Protein AF-J9GFS1-F1 (afdb_monomer)

Mean predicted aligned error: 10.21 Å

Solvent-accessible surface area (backbone atoms only — not comparable to full-atom values): 16426 Å² total; per-residue (Å²): 104,93,87,48,71,70,69,62,30,56,52,51,50,54,50,50,52,50,50,50,50,53,51,52,51,44,53,40,49,55,41,45,38,41,78,44,68,37,88,54,62,91,48,49,79,77,46,50,61,70,41,78,44,82,42,64,30,40,40,70,19,27,56,53,66,31,52,74,53,52,52,78,98,49,73,53,50,36,98,85,70,81,37,69,30,52,47,82,72,69,67,46,77,89,45,64,46,86,35,82,52,77,93,54,80,66,37,80,42,78,44,61,43,80,64,46,48,43,31,32,65,27,75,94,42,50,87,49,57,41,63,59,52,21,36,56,48,8,44,53,52,48,40,71,78,39,74,83,73,54,70,88,81,46,53,74,69,54,44,52,53,48,52,54,49,15,37,54,49,13,45,50,50,46,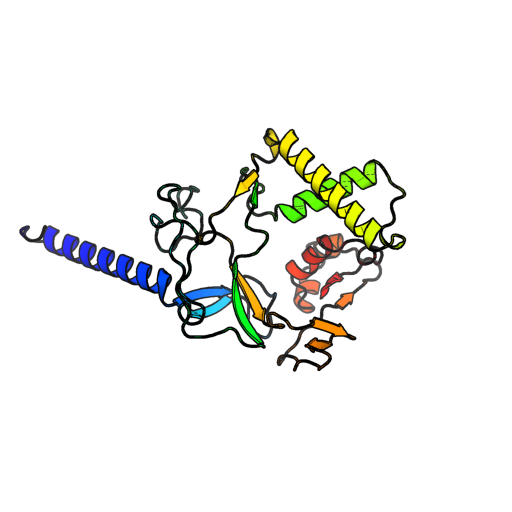65,74,39,29,92,75,41,28,52,86,43,67,51,60,78,86,51,35,55,74,42,78,47,67,33,86,74,60,94,92,58,50,78,47,75,55,97,89,42,48,23,50,72,86,38,78,54,83,78,63,82,67,74,79,70,85,41,79,46,60,55,89,93,53,53,69,75,56,52,75,32,80,90,30,48,67,59,28,59,76,69,69,46,51,71,64,34,56,54,51,52,75,73,49,65,69,85,66,50,83,63,58,48,40,46,73

Sequence (280 aa):
WKDSEGPVRMVMSWVDALIFALVAVYFINLFLFQNYVIPSSSLEKSLLTGDYLAVSKVSYGPRIPQTPLTMPLTQHTMPVFNCKSYIEWPHWDYRRVKGLGHVELNDIVVFNYPAGDSILSNEAYQAQDYYQMVYNTGESLLMQQHPDINLATMTLLQQRDFFSKAYALGRNYLVQNQAVYGVIDSRPTDRRENYVKRCVGLPGQMLQIKNKIVYLDGKPNKEPENVQYTYFIKWRGVTASELLGQRYDDLRKELNISEEDVQSLSYLHGADIERGLILN

Organism: NCBI:txid749906

Secondary structure (DSSP, 8-state):
-TT--THHHHHHHHHHHHHHHHHHHHHHHHHTEEEEE--SGGGTTTS-TTPEEEEEHHHH-PEEPS--SB-TT-SSB-TTT-SBSB-SSS----EEPPPSS-PPTT-EEEEE-GGGGEEESSTTTTTS-HHHHHHHHHHHHHHHH-TT--GGGS-HHHHHHHHHHHHHHHHHHHHHTHHHH--EEE--GGGS-EEEEE----TT--EEEETTEEEETTEEPPPPTT-----EE--TT--HHHHTSGGGHHHHHHTT--HHHHHGGGG--GGGTTT--EE-

Structure (mmCIF, N/CA/C/O backbone):
data_AF-J9GFS1-F1
#
_entry.id   AF-J9GFS1-F1
#
loop_
_atom_site.group_PDB
_atom_site.id
_atom_site.type_symbol
_atom_site.label_atom_id
_atom_site.label_alt_id
_atom_site.label_comp_id
_atom_site.label_asym_id
_atom_site.label_entity_id
_atom_site.label_seq_id
_atom_site.pdbx_PDB_ins_code
_atom_site.Cartn_x
_atom_site.Cartn_y
_atom_site.Cartn_z
_atom_site.occupancy
_atom_site.B_iso_or_equiv
_atom_site.auth_seq_id
_atom_site.auth_comp_id
_atom_site.auth_asym_id
_atom_site.auth_atom_id
_atom_site.pdbx_PDB_model_num
ATOM 1 N N . TRP A 1 1 ? 24.527 2.122 -39.977 1.00 60.75 1 TRP A N 1
ATOM 2 C CA . TRP A 1 1 ? 25.658 2.715 -39.233 1.00 60.75 1 TRP A CA 1
ATOM 3 C C . TRP A 1 1 ? 26.878 1.797 -39.154 1.00 60.75 1 TRP A C 1
ATOM 5 O O . TRP A 1 1 ? 27.984 2.293 -38.972 1.00 60.75 1 TRP A O 1
ATOM 15 N N . LYS A 1 2 ? 26.725 0.469 -39.277 1.00 65.81 2 LYS A N 1
ATOM 16 C CA . LYS A 1 2 ? 27.874 -0.448 -39.213 1.00 65.81 2 LYS A CA 1
ATOM 17 C C . LYS A 1 2 ? 28.892 -0.224 -40.348 1.00 65.81 2 LYS A C 1
ATOM 19 O O . LYS A 1 2 ? 30.078 -0.415 -40.109 1.00 65.81 2 LYS A O 1
ATOM 24 N N . ASP A 1 3 ? 28.441 0.317 -41.482 1.00 71.94 3 ASP A N 1
ATOM 25 C CA . ASP A 1 3 ? 29.276 0.634 -42.655 1.00 71.94 3 ASP A CA 1
ATOM 26 C C . ASP A 1 3 ? 29.642 2.128 -42.794 1.00 71.94 3 ASP A C 1
ATOM 28 O O . ASP A 1 3 ? 30.187 2.539 -43.811 1.00 71.94 3 ASP A O 1
ATOM 32 N N . SER A 1 4 ? 29.321 2.974 -41.804 1.00 70.94 4 SER A N 1
ATOM 33 C CA . SER A 1 4 ? 29.696 4.402 -41.830 1.00 70.94 4 SER A CA 1
ATOM 34 C C . SER A 1 4 ? 31.101 4.632 -41.259 1.00 70.94 4 SER A C 1
ATOM 36 O O . SER A 1 4 ? 31.515 3.935 -40.334 1.00 70.94 4 SER A O 1
ATOM 38 N N . GLU A 1 5 ? 31.832 5.618 -41.782 1.00 76.62 5 GLU A N 1
ATOM 39 C CA . GLU A 1 5 ? 33.199 5.941 -41.351 1.00 76.62 5 GLU A CA 1
ATOM 40 C C . GLU A 1 5 ? 33.261 7.058 -40.293 1.00 76.62 5 GLU A C 1
ATOM 42 O O . GLU A 1 5 ? 32.354 7.883 -40.148 1.00 76.62 5 GLU A O 1
ATOM 47 N N . GLY A 1 6 ? 34.366 7.080 -39.541 1.00 77.94 6 GLY A N 1
ATOM 48 C CA . GLY A 1 6 ? 34.740 8.183 -38.655 1.00 77.94 6 GLY A CA 1
ATOM 49 C C . GLY A 1 6 ? 33.815 8.388 -37.437 1.00 77.94 6 GLY A C 1
ATOM 50 O O . GLY A 1 6 ? 33.426 7.414 -36.782 1.00 77.94 6 GLY A O 1
ATOM 51 N N . PRO A 1 7 ? 33.478 9.645 -37.079 1.00 78.25 7 PRO A N 1
ATOM 52 C CA . PRO A 1 7 ? 32.803 9.976 -35.820 1.00 78.25 7 PRO A CA 1
ATOM 53 C C . PRO A 1 7 ? 31.385 9.395 -35.710 1.00 78.25 7 PRO A C 1
ATOM 55 O O . PRO A 1 7 ? 30.941 9.080 -34.609 1.00 78.25 7 PRO A O 1
ATOM 58 N N . VAL A 1 8 ? 30.691 9.171 -36.832 1.00 79.12 8 VAL A N 1
ATOM 59 C CA . VAL A 1 8 ? 29.330 8.601 -36.846 1.00 79.12 8 VAL A CA 1
ATOM 60 C C . VAL A 1 8 ? 29.320 7.162 -36.331 1.00 79.12 8 VAL A C 1
ATOM 62 O O . VAL A 1 8 ? 28.432 6.792 -35.565 1.00 79.12 8 VAL A O 1
ATOM 65 N N . ARG A 1 9 ? 30.324 6.351 -36.690 1.00 82.81 9 ARG A N 1
ATOM 66 C CA . ARG A 1 9 ? 30.452 4.973 -36.193 1.00 82.81 9 ARG A CA 1
ATOM 67 C C . ARG A 1 9 ? 30.753 4.935 -34.703 1.00 82.81 9 ARG A C 1
ATOM 69 O O . ARG A 1 9 ? 30.178 4.112 -33.998 1.00 82.81 9 ARG A O 1
ATOM 76 N N . MET A 1 10 ? 31.614 5.837 -34.229 1.00 81.31 10 MET A N 1
ATOM 77 C CA . MET A 1 10 ? 31.926 5.959 -32.806 1.00 81.31 10 MET A CA 1
ATOM 78 C C . MET A 1 10 ? 30.671 6.335 -32.014 1.00 81.31 10 MET A C 1
ATOM 80 O O . MET A 1 10 ? 30.298 5.606 -31.098 1.00 81.31 10 MET A O 1
ATOM 84 N N . VAL A 1 11 ? 29.965 7.398 -32.409 1.00 85.38 11 VAL A N 1
ATOM 85 C CA . VAL A 1 11 ? 28.723 7.826 -31.746 1.00 85.38 11 VAL A CA 1
ATOM 86 C C . VAL A 1 11 ? 27.671 6.716 -31.776 1.00 85.38 11 VAL A C 1
ATOM 88 O O . VAL A 1 11 ? 27.123 6.371 -30.734 1.00 85.38 11 VAL A O 1
ATOM 91 N N . MET A 1 12 ? 27.432 6.092 -32.932 1.00 85.75 12 MET A N 1
ATOM 92 C CA . MET A 1 12 ? 26.440 5.018 -33.053 1.00 85.75 12 MET A CA 1
ATOM 93 C C . MET A 1 12 ? 26.805 3.766 -32.247 1.00 85.75 12 MET A C 1
ATOM 95 O O . MET A 1 12 ? 25.905 3.116 -31.730 1.00 85.75 12 MET A O 1
ATOM 99 N N . SER A 1 13 ? 28.094 3.450 -32.077 1.00 84.88 13 SER A N 1
ATOM 100 C CA . SER A 1 13 ? 28.519 2.345 -31.205 1.00 84.88 13 SER A CA 1
ATOM 101 C C . SER A 1 13 ? 28.244 2.614 -29.723 1.00 84.88 13 SER A C 1
ATOM 103 O O . SER A 1 13 ? 27.796 1.716 -29.015 1.00 84.88 13 SER A O 1
ATOM 105 N N . TRP A 1 14 ? 28.434 3.855 -29.262 1.00 90.56 14 TRP A N 1
ATOM 106 C CA . TRP A 1 14 ? 28.066 4.258 -27.902 1.00 90.56 14 TRP A CA 1
ATOM 107 C C . TRP A 1 14 ? 26.550 4.249 -27.699 1.00 90.56 14 TRP A C 1
ATOM 109 O O . TRP A 1 14 ? 26.080 3.801 -26.656 1.00 90.56 14 TRP A O 1
ATOM 119 N N . VAL A 1 15 ? 25.786 4.690 -28.703 1.00 89.25 15 VAL A N 1
ATOM 120 C CA . VAL A 1 15 ? 24.318 4.616 -28.689 1.00 89.25 15 VAL A CA 1
ATOM 121 C C . VAL A 1 15 ? 23.847 3.162 -28.614 1.00 89.25 15 VAL A C 1
ATOM 123 O O . VAL A 1 15 ? 23.001 2.853 -27.783 1.00 89.25 15 VAL A O 1
ATOM 126 N N . ASP A 1 16 ? 24.415 2.261 -29.418 1.00 88.06 16 ASP A N 1
ATOM 127 C CA . ASP A 1 16 ? 24.072 0.832 -29.403 1.00 88.06 16 ASP A CA 1
ATOM 128 C C . ASP A 1 16 ? 24.387 0.188 -28.041 1.00 88.06 16 ASP A C 1
ATOM 130 O O . ASP A 1 16 ? 23.539 -0.482 -27.452 1.00 88.06 16 ASP A O 1
ATOM 134 N N . ALA A 1 17 ? 25.564 0.477 -27.472 1.00 90.50 17 ALA A N 1
ATOM 135 C CA . ALA A 1 17 ? 25.942 0.006 -26.140 1.00 90.50 17 ALA A CA 1
ATOM 136 C C . ALA A 1 17 ? 25.001 0.532 -25.040 1.00 90.50 17 ALA A C 1
ATOM 138 O O . ALA A 1 17 ? 24.620 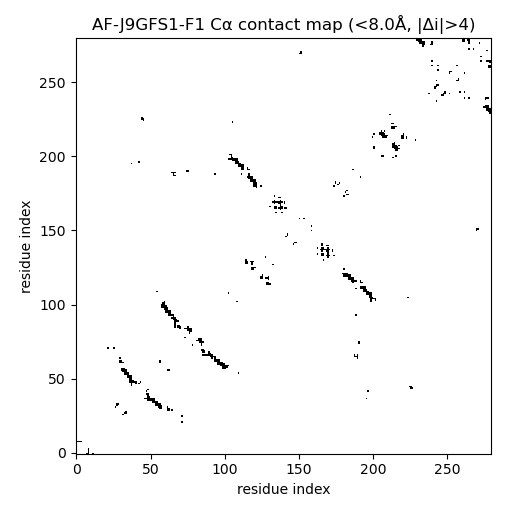-0.219 -24.140 1.00 90.50 17 ALA A O 1
ATOM 139 N N . LEU A 1 18 ? 24.593 1.802 -25.122 1.00 90.94 18 LEU A N 1
ATOM 140 C CA . LEU A 1 18 ? 23.663 2.413 -24.175 1.00 90.94 18 LEU A CA 1
ATOM 141 C C . LEU A 1 18 ? 22.266 1.793 -24.289 1.00 90.94 18 LEU A C 1
ATOM 143 O O . LEU A 1 18 ? 21.670 1.451 -23.269 1.00 90.94 18 LEU A O 1
ATOM 147 N N . ILE A 1 19 ? 21.758 1.589 -25.508 1.00 89.12 19 ILE A N 1
ATOM 148 C CA . ILE A 1 19 ? 20.476 0.912 -25.744 1.00 89.12 19 ILE A CA 1
ATOM 149 C C . ILE A 1 19 ? 20.525 -0.513 -25.190 1.00 89.12 19 ILE A C 1
ATOM 151 O O . ILE A 1 19 ? 19.620 -0.914 -24.460 1.00 89.12 19 ILE A O 1
ATOM 155 N N . PHE A 1 20 ? 21.590 -1.264 -25.478 1.00 91.50 20 PHE A N 1
ATOM 156 C CA . PHE A 1 20 ? 21.768 -2.615 -24.953 1.00 91.50 20 PHE A CA 1
ATOM 157 C C . PHE A 1 20 ? 21.767 -2.634 -23.419 1.00 91.50 20 PHE A C 1
ATOM 159 O O . PHE A 1 20 ? 21.054 -3.436 -22.815 1.00 91.50 20 PHE A O 1
ATOM 166 N N . ALA A 1 21 ? 22.509 -1.723 -22.784 1.00 90.50 21 ALA A N 1
ATOM 167 C CA . ALA A 1 21 ? 22.542 -1.601 -21.331 1.00 90.50 21 ALA A CA 1
ATOM 168 C C . ALA A 1 21 ? 21.157 -1.268 -20.753 1.00 90.50 21 ALA A C 1
ATOM 170 O O . ALA A 1 21 ? 20.734 -1.906 -19.791 1.00 90.50 21 ALA A O 1
ATOM 171 N N . LEU A 1 22 ? 20.415 -0.333 -21.357 1.00 87.94 22 LEU A N 1
ATOM 172 C CA . LEU A 1 22 ? 19.055 0.011 -20.928 1.00 87.94 22 LEU A CA 1
ATOM 173 C C . LEU A 1 22 ? 18.094 -1.174 -21.043 1.00 87.94 22 LEU A C 1
ATOM 175 O O . LEU A 1 22 ? 17.304 -1.407 -20.129 1.00 87.94 22 LEU A O 1
ATOM 179 N N . VAL A 1 23 ? 18.175 -1.943 -22.132 1.00 87.81 23 VAL A N 1
ATOM 180 C CA . VAL A 1 23 ? 17.361 -3.150 -22.322 1.00 87.81 23 VAL A CA 1
ATOM 181 C C . VAL A 1 23 ? 17.724 -4.203 -21.275 1.00 87.81 23 VAL A C 1
ATOM 183 O O . VAL A 1 23 ? 16.836 -4.726 -20.606 1.00 87.81 23 VAL A O 1
ATOM 186 N N . ALA A 1 24 ? 19.011 -4.481 -21.065 1.00 89.38 24 ALA A N 1
ATOM 187 C CA . ALA A 1 24 ? 19.453 -5.440 -20.056 1.00 89.38 24 ALA A CA 1
ATOM 188 C C . ALA A 1 24 ? 18.985 -5.040 -18.645 1.00 89.38 24 ALA A C 1
ATOM 190 O O . ALA A 1 24 ? 18.395 -5.855 -17.936 1.00 89.38 24 ALA A O 1
ATOM 191 N N . VAL A 1 25 ? 19.170 -3.772 -18.265 1.00 88.06 25 VAL A N 1
ATOM 192 C CA . VAL A 1 25 ? 18.703 -3.222 -16.983 1.00 88.06 25 VAL A CA 1
ATOM 193 C C . VAL A 1 25 ? 17.183 -3.317 -16.861 1.00 88.06 25 VAL A C 1
ATOM 195 O O . VAL A 1 25 ? 16.687 -3.689 -15.800 1.00 88.06 25 VAL A O 1
ATOM 198 N N . TYR A 1 26 ? 16.433 -3.044 -17.933 1.00 84.81 26 TYR A N 1
ATOM 199 C CA . TYR A 1 26 ? 14.982 -3.221 -17.953 1.00 84.81 26 TYR A CA 1
ATOM 200 C C . TYR A 1 26 ? 14.590 -4.669 -17.629 1.00 84.81 26 TYR A C 1
ATOM 202 O O . TYR A 1 26 ? 13.793 -4.883 -16.719 1.00 84.81 26 TYR A O 1
ATOM 210 N N . PHE A 1 27 ? 15.191 -5.667 -18.287 1.00 87.44 27 PHE A N 1
ATOM 211 C CA . PHE A 1 27 ? 14.896 -7.084 -18.035 1.00 87.44 27 PHE A CA 1
ATOM 212 C C . PHE A 1 27 ? 15.305 -7.546 -16.629 1.00 87.44 27 PHE A C 1
ATOM 214 O O . PHE A 1 27 ? 14.546 -8.270 -15.981 1.00 87.44 27 PHE A O 1
ATOM 221 N N . ILE A 1 28 ? 16.467 -7.108 -16.134 1.00 88.62 28 ILE A N 1
ATOM 222 C CA . ILE A 1 28 ? 16.929 -7.406 -14.768 1.00 88.62 28 ILE A CA 1
ATOM 223 C C . ILE A 1 28 ? 15.935 -6.842 -13.748 1.00 88.62 28 ILE A C 1
ATOM 225 O O . ILE A 1 28 ? 15.458 -7.583 -12.888 1.00 88.62 28 ILE A O 1
ATOM 229 N N . ASN A 1 29 ? 15.564 -5.567 -13.895 1.00 84.62 29 ASN A N 1
ATOM 230 C CA . ASN A 1 29 ? 14.611 -4.906 -13.008 1.00 84.62 29 ASN A CA 1
ATOM 231 C C . ASN A 1 29 ? 13.212 -5.515 -13.104 1.00 84.62 29 ASN A C 1
ATOM 233 O O . ASN A 1 29 ? 12.475 -5.529 -12.119 1.00 84.62 29 ASN A O 1
ATOM 237 N N . LEU A 1 30 ? 12.823 -6.023 -14.274 1.00 84.75 30 LEU A N 1
ATOM 238 C CA . LEU A 1 30 ? 11.525 -6.652 -14.473 1.00 84.75 30 LEU A CA 1
ATOM 239 C C . LEU A 1 30 ? 11.449 -8.023 -13.788 1.00 84.75 30 LEU A C 1
ATOM 241 O O . LEU A 1 30 ? 10.462 -8.302 -13.103 1.00 84.75 30 LEU A O 1
ATOM 245 N N . PHE A 1 31 ? 12.488 -8.854 -13.933 1.00 88.00 31 PHE A N 1
ATOM 246 C CA . PHE A 1 31 ? 12.412 -10.278 -13.597 1.00 88.00 31 PHE A CA 1
ATOM 247 C C . PHE A 1 31 ? 13.259 -10.745 -12.410 1.00 88.00 31 PHE A C 1
ATOM 249 O O . PHE A 1 31 ? 12.878 -11.721 -11.769 1.00 88.00 31 PHE A O 1
ATOM 256 N N . LEU A 1 32 ? 14.386 -10.104 -12.099 1.00 89.06 32 LEU A N 1
ATOM 257 C CA . LEU A 1 32 ? 15.342 -10.631 -11.118 1.00 89.06 32 LEU A CA 1
ATOM 258 C C . LEU A 1 32 ? 15.206 -9.946 -9.762 1.00 89.06 32 LEU A C 1
ATOM 260 O O . LEU A 1 32 ? 14.771 -10.563 -8.787 1.00 89.06 32 LEU A O 1
ATOM 264 N N . PHE A 1 33 ? 15.549 -8.666 -9.699 1.00 89.38 33 PHE A N 1
ATOM 265 C CA . PHE A 1 33 ? 15.477 -7.879 -8.478 1.00 89.38 33 PHE A CA 1
ATOM 266 C C . PHE A 1 33 ? 15.217 -6.419 -8.809 1.00 89.38 33 PHE A C 1
ATOM 268 O O . PHE A 1 33 ? 15.465 -5.973 -9.924 1.00 89.38 33 PHE A O 1
ATOM 275 N N . GLN A 1 34 ? 14.701 -5.674 -7.842 1.00 85.56 34 GLN A N 1
ATOM 276 C CA . GLN A 1 34 ? 14.539 -4.233 -7.964 1.00 85.56 34 GLN A CA 1
ATOM 277 C C . GLN A 1 34 ? 15.002 -3.567 -6.678 1.00 85.56 34 GLN A C 1
ATOM 279 O O . GLN A 1 34 ? 14.719 -4.057 -5.584 1.00 85.56 34 GLN A O 1
ATOM 284 N N . ASN A 1 35 ? 15.701 -2.448 -6.834 1.00 85.56 35 ASN A N 1
ATOM 285 C CA . ASN A 1 35 ? 16.087 -1.613 -5.711 1.00 85.56 35 ASN A CA 1
ATOM 286 C C . ASN A 1 35 ? 14.925 -0.683 -5.357 1.00 85.56 35 ASN A C 1
ATOM 288 O O . ASN A 1 35 ? 14.410 0.024 -6.226 1.00 85.56 35 ASN A O 1
ATOM 292 N N . TYR A 1 36 ? 14.525 -0.692 -4.091 1.00 83.56 36 TYR A N 1
ATOM 293 C CA . TYR A 1 36 ? 13.531 0.219 -3.537 1.00 83.56 36 TYR A CA 1
ATOM 294 C C . TYR A 1 36 ? 14.183 1.095 -2.474 1.00 83.56 36 TYR A C 1
ATOM 296 O O . TYR A 1 36 ? 14.956 0.597 -1.661 1.00 83.56 36 TYR A O 1
ATOM 304 N N . VAL A 1 37 ? 13.857 2.384 -2.485 1.00 82.00 37 VAL A N 1
ATOM 305 C CA . VAL A 1 37 ? 14.216 3.315 -1.410 1.00 82.00 37 VAL A CA 1
ATOM 306 C C . VAL A 1 37 ? 13.046 3.383 -0.450 1.00 82.00 37 VAL A C 1
ATOM 308 O O . VAL A 1 37 ? 11.904 3.473 -0.901 1.00 82.00 37 VAL A O 1
ATOM 311 N N . ILE A 1 38 ? 13.315 3.332 0.850 1.00 77.88 38 ILE A N 1
ATOM 312 C CA . ILE A 1 38 ? 12.278 3.438 1.877 1.00 77.88 38 ILE A CA 1
ATOM 313 C C . ILE A 1 38 ? 11.911 4.912 2.065 1.00 77.88 38 ILE A C 1
ATOM 315 O O . ILE A 1 38 ? 12.760 5.684 2.519 1.00 77.88 38 ILE A O 1
ATOM 319 N N . PRO A 1 39 ? 10.676 5.320 1.709 1.00 65.00 39 PRO A N 1
ATOM 320 C CA . PRO A 1 39 ? 10.292 6.725 1.733 1.00 65.00 39 PRO A CA 1
ATOM 321 C C . PRO A 1 39 ? 9.743 7.173 3.092 1.00 65.00 39 PRO A C 1
ATOM 323 O O . PRO A 1 39 ? 9.654 8.375 3.317 1.00 65.00 39 PRO A O 1
ATOM 326 N N . SER A 1 40 ? 9.351 6.242 3.970 1.00 67.06 40 SER A N 1
ATOM 327 C CA . SER A 1 40 ? 8.655 6.555 5.220 1.00 67.06 40 SER A CA 1
ATOM 328 C C . SER A 1 40 ? 9.201 5.797 6.429 1.00 67.06 40 SER A C 1
ATOM 330 O O . SER A 1 40 ? 9.789 4.721 6.300 1.00 67.06 40 SER A O 1
ATOM 332 N N . SER A 1 41 ? 8.958 6.358 7.614 1.00 59.81 41 SER A N 1
ATOM 333 C CA . SER A 1 41 ? 9.418 5.862 8.917 1.00 59.81 41 SER A CA 1
ATOM 334 C C . SER A 1 41 ? 8.586 4.697 9.457 1.00 59.81 41 SER A C 1
ATOM 336 O O . SER A 1 41 ? 8.826 4.206 10.552 1.00 59.81 41 SER A O 1
ATOM 338 N N . SER A 1 42 ? 7.629 4.162 8.698 1.00 59.22 42 SER A N 1
ATOM 339 C CA . SER A 1 42 ? 6.748 3.100 9.206 1.00 59.22 42 SER A CA 1
ATOM 340 C C . SER A 1 42 ? 7.468 1.778 9.570 1.00 59.22 42 SER A C 1
ATOM 342 O O . SER A 1 42 ? 6.867 0.906 10.198 1.00 59.22 42 SER A O 1
ATOM 344 N N . LEU A 1 43 ? 8.741 1.605 9.188 1.00 56.94 43 LEU A N 1
ATOM 345 C CA . LEU A 1 43 ? 9.619 0.509 9.635 1.00 56.94 43 LEU A CA 1
ATOM 346 C C . LEU A 1 43 ? 10.856 1.008 10.408 1.00 56.94 43 LEU A C 1
ATOM 348 O O . LEU A 1 43 ? 11.848 0.278 10.514 1.00 56.94 43 LEU A O 1
ATOM 352 N N . GLU A 1 44 ? 10.802 2.230 10.939 1.00 57.12 44 GLU A N 1
ATOM 353 C CA . GLU A 1 44 ? 11.901 2.878 11.650 1.00 57.12 44 GLU A CA 1
ATOM 354 C C . GLU A 1 44 ? 12.425 1.973 12.783 1.00 57.12 44 GLU A C 1
ATOM 356 O O . GLU A 1 44 ? 11.679 1.249 13.440 1.00 57.12 44 GLU A O 1
ATOM 361 N N . LYS A 1 45 ? 13.754 1.943 12.950 1.00 56.59 45 LYS A N 1
ATOM 362 C CA . LYS A 1 45 ? 14.551 0.993 13.769 1.00 56.59 45 LYS A CA 1
ATOM 363 C C . LYS A 1 45 ? 14.763 -0.422 13.219 1.00 56.59 45 LYS A C 1
ATOM 365 O O . LYS A 1 45 ? 15.709 -1.072 13.662 1.00 56.59 45 LYS A O 1
ATOM 370 N N . SER A 1 46 ? 13.949 -0.911 12.279 1.00 59.09 46 SER A N 1
ATOM 371 C CA . SER A 1 46 ? 14.318 -2.081 11.454 1.00 59.09 46 SER A CA 1
ATOM 372 C C . SER A 1 46 ? 14.997 -1.635 10.163 1.00 59.09 46 SER A C 1
ATOM 374 O O . SER A 1 46 ? 16.017 -2.197 9.778 1.00 59.09 46 SER A O 1
ATOM 376 N N . LEU A 1 47 ? 14.411 -0.637 9.504 1.00 64.88 47 LEU A N 1
ATOM 377 C CA . LEU A 1 47 ? 14.899 -0.044 8.272 1.00 64.88 47 LEU A CA 1
ATOM 378 C C . LEU A 1 47 ? 14.667 1.465 8.340 1.00 64.88 47 LEU A C 1
ATOM 380 O O . LEU A 1 47 ? 13.561 1.911 8.645 1.00 64.88 47 LEU A O 1
ATOM 384 N N . LEU A 1 48 ? 15.715 2.243 8.110 1.00 68.44 48 LEU A N 1
ATOM 385 C CA . LEU A 1 48 ? 15.666 3.693 8.229 1.00 68.44 48 LEU A CA 1
ATOM 386 C C . LEU A 1 48 ? 15.167 4.324 6.926 1.00 68.44 48 LEU A C 1
ATOM 388 O O . LEU A 1 48 ? 15.351 3.788 5.830 1.00 68.44 48 LEU A O 1
ATOM 392 N N . THR A 1 49 ? 14.541 5.495 7.043 1.00 70.12 49 THR A N 1
ATOM 393 C CA . THR A 1 49 ? 14.181 6.311 5.880 1.00 70.12 49 THR A CA 1
ATOM 394 C C . THR A 1 49 ? 15.438 6.612 5.065 1.00 70.12 49 THR A C 1
ATOM 396 O O . THR A 1 49 ? 16.427 7.115 5.598 1.00 70.12 49 THR A O 1
ATOM 399 N N . GLY A 1 50 ? 15.402 6.304 3.767 1.00 73.38 50 GLY A N 1
ATOM 400 C CA . GLY A 1 50 ? 16.554 6.424 2.869 1.00 73.38 50 GLY A CA 1
ATOM 401 C C . GLY A 1 50 ? 17.366 5.140 2.663 1.00 73.38 50 GLY A C 1
ATOM 402 O O . GLY A 1 50 ? 18.227 5.127 1.780 1.00 73.38 50 GLY A O 1
ATOM 403 N N . ASP A 1 51 ? 17.077 4.054 3.387 1.00 81.06 51 ASP A N 1
ATOM 404 C CA . ASP A 1 51 ? 17.710 2.757 3.133 1.00 81.06 51 ASP A CA 1
ATOM 405 C C . ASP A 1 51 ? 17.306 2.190 1.762 1.00 81.06 51 ASP A C 1
ATOM 407 O O . ASP A 1 51 ? 16.170 2.346 1.293 1.00 81.06 51 ASP A O 1
ATOM 411 N N . TYR A 1 52 ? 18.251 1.489 1.129 1.00 83.50 52 TYR A N 1
ATOM 412 C CA . TYR A 1 52 ? 18.062 0.812 -0.152 1.00 83.50 52 TYR A CA 1
ATOM 413 C C . TYR A 1 52 ? 17.853 -0.686 0.065 1.00 83.50 52 TYR A C 1
ATOM 415 O O . TYR A 1 52 ? 18.732 -1.391 0.560 1.00 83.50 52 TYR A O 1
ATOM 423 N N . LEU A 1 53 ? 16.704 -1.192 -0.371 1.00 84.94 53 LEU A N 1
ATOM 424 C CA . LEU A 1 53 ? 16.361 -2.608 -0.330 1.00 84.94 53 LEU A CA 1
ATOM 425 C C . LEU A 1 53 ? 16.541 -3.243 -1.703 1.00 84.94 53 LEU A C 1
ATOM 427 O O . LEU A 1 53 ? 15.874 -2.851 -2.661 1.00 84.94 53 LEU A O 1
ATOM 431 N N . ALA A 1 54 ? 17.376 -4.277 -1.781 1.00 87.81 54 ALA A N 1
ATOM 432 C CA . ALA A 1 54 ? 17.440 -5.160 -2.938 1.00 87.81 54 ALA A CA 1
ATOM 433 C C . ALA A 1 54 ? 16.362 -6.248 -2.809 1.00 87.81 54 ALA A C 1
ATOM 435 O O . ALA A 1 54 ? 16.512 -7.213 -2.061 1.00 87.81 54 ALA A O 1
ATOM 436 N N . VAL A 1 55 ? 15.251 -6.089 -3.529 1.00 88.44 55 VAL A N 1
ATOM 437 C CA . VAL A 1 55 ? 14.094 -6.987 -3.420 1.00 88.44 55 VAL A CA 1
ATOM 438 C C . VAL A 1 55 ? 14.151 -8.060 -4.497 1.00 88.44 55 VAL A C 1
ATOM 440 O O . VAL A 1 55 ? 14.050 -7.758 -5.686 1.00 88.44 55 VAL A O 1
ATOM 443 N N . SER A 1 56 ? 14.253 -9.323 -4.081 1.00 90.44 56 SER A N 1
ATOM 444 C CA . SER A 1 56 ? 14.196 -10.480 -4.982 1.00 90.44 56 SER A CA 1
ATOM 445 C C . SER A 1 56 ? 12.784 -10.681 -5.540 1.00 90.44 56 SER A C 1
ATOM 447 O O . SER A 1 56 ? 11.840 -10.976 -4.805 1.00 90.44 56 SER A O 1
ATOM 449 N N . LYS A 1 57 ? 12.636 -10.592 -6.867 1.00 88.19 57 LYS A N 1
ATOM 450 C CA . LYS A 1 57 ? 11.387 -10.931 -7.574 1.00 88.19 57 LYS A CA 1
ATOM 451 C C . LYS A 1 57 ? 11.275 -12.426 -7.863 1.00 88.19 57 LYS A C 1
ATOM 453 O O . LYS A 1 57 ? 10.172 -12.937 -8.049 1.00 88.19 57 LYS A O 1
ATOM 458 N N . VAL A 1 58 ? 12.401 -13.136 -7.854 1.00 88.75 58 VAL A N 1
ATOM 459 C CA . VAL A 1 58 ? 12.470 -14.576 -8.127 1.00 88.75 58 VAL A CA 1
ATOM 460 C C . VAL A 1 58 ? 11.892 -15.397 -6.972 1.00 88.75 58 VAL A C 1
ATOM 462 O O . VAL A 1 58 ? 11.234 -16.411 -7.215 1.00 88.75 58 VAL A O 1
ATOM 465 N N . SER A 1 59 ? 12.066 -14.939 -5.727 1.00 85.44 59 SER A N 1
ATOM 466 C CA . SER A 1 59 ? 11.595 -15.661 -4.537 1.00 85.44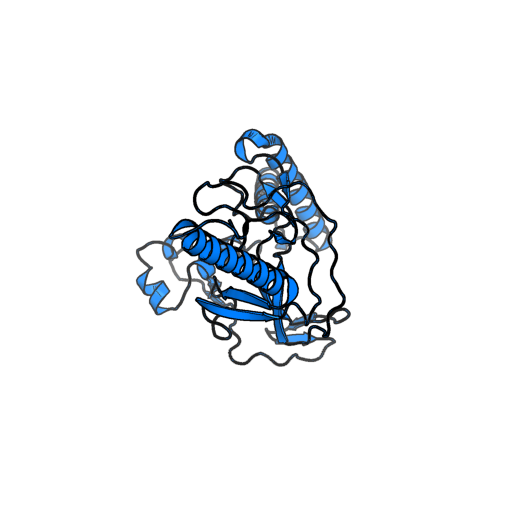 59 SER A CA 1
ATOM 467 C C . SER A 1 59 ? 10.083 -15.891 -4.576 1.00 85.44 59 SER A C 1
ATOM 469 O O . SER A 1 59 ? 9.636 -17.021 -4.423 1.00 85.44 59 SER A O 1
ATOM 471 N N . TYR A 1 60 ? 9.296 -14.854 -4.879 1.00 80.62 60 TYR A N 1
ATOM 472 C CA . TYR A 1 60 ? 7.830 -14.947 -4.933 1.00 80.62 60 TYR A CA 1
ATOM 473 C C . TYR A 1 60 ? 7.272 -15.177 -6.350 1.00 80.62 60 TYR A C 1
ATOM 475 O O . TYR A 1 60 ? 6.074 -15.390 -6.531 1.00 80.62 60 TYR A O 1
ATOM 483 N N . GLY A 1 61 ? 8.133 -15.154 -7.368 1.00 87.69 61 GLY A N 1
ATOM 484 C CA . GLY A 1 61 ? 7.740 -15.347 -8.758 1.00 87.69 61 GLY A CA 1
ATOM 485 C C . GLY A 1 61 ? 7.663 -14.029 -9.519 1.00 87.69 61 GLY A C 1
ATOM 486 O O . GLY A 1 61 ? 6.887 -13.145 -9.134 1.00 87.69 61 GLY A O 1
ATOM 487 N N . PRO A 1 62 ? 8.427 -13.868 -10.608 1.00 87.56 62 PRO A N 1
ATOM 488 C CA . PRO A 1 62 ? 8.391 -12.646 -11.391 1.00 87.56 62 PRO A CA 1
ATOM 489 C C . PRO A 1 62 ? 7.013 -12.401 -12.012 1.00 87.56 62 PRO A C 1
ATOM 491 O O . PRO A 1 62 ? 6.323 -13.330 -12.445 1.00 87.56 62 PRO A O 1
ATOM 494 N N . ARG A 1 63 ? 6.601 -11.133 -12.051 1.00 87.56 63 ARG A N 1
ATOM 495 C CA . ARG A 1 63 ? 5.352 -10.717 -12.697 1.00 87.56 63 ARG A CA 1
ATOM 496 C C . ARG A 1 63 ? 5.580 -10.545 -14.190 1.00 87.56 63 ARG A C 1
ATOM 498 O O . ARG A 1 63 ? 6.591 -9.982 -14.600 1.00 87.56 63 ARG A O 1
ATOM 505 N N . ILE A 1 64 ? 4.612 -10.982 -14.983 1.00 87.44 64 ILE A N 1
ATOM 506 C CA . ILE A 1 64 ? 4.533 -10.595 -16.388 1.00 87.44 64 ILE A CA 1
ATOM 507 C C . ILE A 1 64 ? 4.037 -9.137 -16.415 1.00 87.44 64 ILE A C 1
ATOM 509 O O . ILE A 1 64 ? 3.057 -8.839 -15.725 1.00 87.44 64 ILE A O 1
ATOM 513 N N . PRO A 1 65 ? 4.713 -8.219 -17.134 1.00 84.62 65 PRO A N 1
ATOM 514 C CA . PRO A 1 65 ? 4.313 -6.815 -17.183 1.00 84.62 65 PRO A CA 1
ATOM 515 C C . PRO A 1 65 ? 2.907 -6.698 -17.763 1.00 84.62 65 PRO A C 1
ATOM 517 O O . PRO A 1 65 ? 2.626 -7.278 -18.806 1.00 84.62 65 PRO A O 1
ATOM 520 N N . GLN A 1 66 ? 2.031 -5.936 -17.114 1.00 85.25 66 GLN A N 1
ATOM 521 C CA . GLN A 1 66 ? 0.730 -5.613 -17.702 1.00 85.25 66 GLN A CA 1
ATOM 522 C C . GLN A 1 66 ? 0.878 -4.506 -18.745 1.00 85.25 66 GLN A C 1
ATOM 524 O O . GLN A 1 66 ? 0.139 -4.473 -19.722 1.00 85.25 66 GLN A O 1
ATOM 529 N N . THR A 1 67 ? 1.864 -3.630 -18.541 1.00 84.56 67 THR A N 1
ATOM 530 C CA . THR A 1 67 ? 2.212 -2.504 -19.410 1.00 84.56 67 THR A CA 1
ATOM 531 C C . THR A 1 67 ? 3.621 -2.700 -19.990 1.00 84.56 67 THR A C 1
ATOM 533 O O . THR A 1 67 ? 4.594 -2.146 -19.470 1.00 84.56 67 THR A O 1
ATOM 536 N N . PRO A 1 68 ? 3.786 -3.518 -21.051 1.00 77.44 68 PRO A N 1
ATOM 537 C CA . PRO A 1 68 ? 5.104 -3.842 -21.602 1.00 77.44 68 PRO A CA 1
ATOM 538 C C . PRO A 1 68 ? 5.803 -2.620 -22.213 1.00 77.44 68 PRO A C 1
ATOM 540 O O . PRO A 1 68 ? 7.027 -2.526 -22.168 1.00 77.44 68 PRO A O 1
ATOM 543 N N . LEU A 1 69 ? 5.035 -1.666 -22.751 1.00 79.12 69 LEU A N 1
ATOM 544 C CA . LEU A 1 69 ? 5.556 -0.423 -23.314 1.00 79.12 69 LEU A CA 1
ATOM 545 C C . LEU A 1 69 ? 5.580 0.669 -22.243 1.00 79.12 69 LEU A C 1
ATOM 547 O O . LEU A 1 69 ? 4.584 1.344 -21.979 1.00 79.12 69 LEU A O 1
ATOM 551 N N . THR A 1 70 ? 6.745 0.828 -21.624 1.00 78.50 70 THR A N 1
ATOM 552 C CA . THR A 1 70 ? 7.003 1.816 -20.577 1.00 78.50 70 THR A CA 1
ATOM 553 C C . THR A 1 70 ? 8.392 2.397 -20.708 1.00 78.50 70 THR A C 1
ATOM 555 O O . THR A 1 70 ? 9.332 1.715 -21.113 1.00 78.50 70 THR A O 1
ATOM 558 N N . MET A 1 71 ? 8.540 3.642 -20.273 1.00 73.81 71 MET A N 1
ATOM 559 C CA . MET A 1 71 ? 9.853 4.245 -20.101 1.00 73.81 71 MET A CA 1
ATOM 560 C C . MET A 1 71 ? 10.594 3.551 -18.946 1.00 73.81 71 MET A C 1
ATOM 562 O O . MET A 1 71 ? 10.030 3.425 -17.851 1.00 73.81 71 MET A O 1
ATOM 566 N N . PRO A 1 72 ? 11.832 3.068 -19.158 1.00 68.81 72 PRO A N 1
ATOM 567 C CA . PRO A 1 72 ? 12.622 2.480 -18.084 1.00 68.81 72 PRO A CA 1
ATOM 568 C C . PRO A 1 72 ? 12.893 3.530 -16.998 1.00 68.81 72 PRO A C 1
ATOM 570 O O . PRO A 1 72 ? 12.971 4.721 -17.286 1.00 68.81 72 PRO A O 1
ATOM 573 N N . LEU A 1 73 ? 13.046 3.079 -15.748 1.00 68.75 73 LEU A N 1
ATOM 574 C CA . LEU A 1 73 ? 13.370 3.920 -14.579 1.00 68.75 73 LEU A CA 1
ATOM 575 C C . LEU A 1 73 ? 12.282 4.929 -14.156 1.00 68.75 73 LEU A C 1
ATOM 577 O O . LEU A 1 73 ? 12.545 5.801 -13.335 1.00 68.75 73 LEU A O 1
ATOM 581 N N . THR A 1 74 ? 11.055 4.802 -14.666 1.00 69.31 74 THR A N 1
ATOM 582 C CA . THR A 1 74 ? 9.918 5.654 -14.277 1.00 69.31 74 THR A CA 1
ATOM 583 C C . THR A 1 74 ? 8.791 4.812 -13.682 1.00 69.31 74 THR A C 1
ATOM 585 O O . THR A 1 74 ? 8.527 3.703 -14.151 1.00 69.31 74 THR A O 1
ATOM 588 N N . GLN A 1 75 ? 8.120 5.327 -12.646 1.00 68.69 75 GLN A N 1
ATOM 589 C CA . GLN A 1 75 ? 7.032 4.604 -11.979 1.00 68.69 75 GLN A CA 1
ATOM 590 C C . GLN A 1 75 ? 5.709 4.777 -12.742 1.00 68.69 75 GLN A C 1
ATOM 592 O O . GLN A 1 75 ? 5.242 3.829 -13.371 1.00 68.69 75 GLN A O 1
ATOM 597 N N . HIS A 1 76 ? 5.127 5.982 -12.712 1.00 67.25 76 HIS A N 1
ATOM 598 C CA . HIS A 1 76 ? 3.821 6.281 -13.320 1.00 67.25 76 HIS A CA 1
ATOM 599 C C . HIS A 1 76 ? 3.792 7.571 -14.160 1.00 67.25 76 HIS A C 1
ATOM 601 O O . HIS A 1 76 ? 3.005 7.646 -15.105 1.00 67.25 76 HIS A O 1
ATOM 607 N N . THR A 1 77 ? 4.677 8.535 -13.883 1.00 68.50 77 THR A N 1
ATOM 608 C CA . THR A 1 77 ? 4.736 9.834 -14.573 1.00 68.50 77 THR A CA 1
ATOM 609 C C . THR A 1 77 ? 6.138 10.109 -15.111 1.00 68.50 77 THR A C 1
ATOM 611 O O . THR A 1 77 ? 7.142 9.735 -14.500 1.00 68.50 77 THR A O 1
ATOM 614 N N . MET A 1 78 ? 6.211 10.755 -16.274 1.00 73.69 78 MET A N 1
ATOM 615 C CA . MET A 1 78 ? 7.461 11.201 -16.883 1.00 73.69 78 MET A CA 1
ATOM 616 C C . MET A 1 78 ? 8.048 12.401 -16.125 1.00 73.69 78 MET A C 1
ATOM 618 O O . MET A 1 78 ? 7.335 13.387 -15.940 1.00 73.69 78 MET A O 1
ATOM 622 N N . PRO A 1 79 ? 9.351 12.397 -15.778 1.00 63.47 79 PRO A N 1
ATOM 623 C CA . PRO A 1 79 ? 9.966 13.438 -14.946 1.00 63.47 79 PRO A CA 1
ATOM 624 C C . PRO A 1 79 ? 9.994 14.841 -15.581 1.00 63.47 79 PRO A C 1
ATOM 626 O O . PRO A 1 79 ? 10.253 15.810 -14.879 1.00 63.47 79 PRO A O 1
ATOM 629 N N . VAL A 1 80 ? 9.736 14.964 -16.890 1.00 70.62 80 VAL A N 1
ATOM 630 C CA . VAL A 1 80 ? 9.798 16.243 -17.629 1.00 70.62 80 VAL A CA 1
ATOM 631 C C . VAL A 1 80 ? 8.437 16.690 -18.166 1.00 70.62 80 VAL A C 1
ATOM 633 O O . VAL A 1 80 ? 8.168 17.883 -18.237 1.00 70.62 80 VAL A O 1
ATOM 636 N N . PHE A 1 81 ? 7.570 15.752 -18.550 1.00 67.38 81 PHE A N 1
ATOM 637 C CA . PHE A 1 81 ? 6.377 16.060 -19.349 1.00 67.38 81 PHE A CA 1
ATOM 638 C C . PHE A 1 81 ? 5.050 15.887 -18.603 1.00 67.38 81 PHE A C 1
ATOM 640 O O . PHE A 1 81 ? 4.005 15.977 -19.237 1.00 67.38 81 PHE A O 1
ATOM 647 N N . ASN A 1 82 ? 5.083 15.625 -17.289 1.00 66.25 82 ASN A N 1
ATOM 648 C CA . ASN A 1 82 ? 3.917 15.334 -16.435 1.00 66.25 82 ASN A CA 1
ATOM 649 C C . ASN A 1 82 ? 2.854 14.429 -17.098 1.00 66.25 82 ASN A C 1
ATOM 651 O O . ASN A 1 82 ? 1.660 14.545 -16.852 1.00 66.25 82 ASN A O 1
ATOM 655 N N . CYS A 1 83 ? 3.290 13.539 -17.988 1.00 73.00 83 CYS A N 1
ATOM 656 C CA . CYS A 1 83 ? 2.439 12.630 -18.736 1.00 73.00 83 CYS A CA 1
ATOM 657 C C . CYS A 1 83 ? 2.687 11.197 -18.265 1.00 73.00 83 CYS A C 1
ATOM 659 O O . CYS A 1 83 ? 3.727 10.901 -17.663 1.00 73.00 83 CYS A O 1
ATOM 661 N N . LYS A 1 84 ? 1.733 10.299 -18.536 1.00 73.75 84 LYS A N 1
ATOM 662 C CA . LYS A 1 84 ? 1.843 8.880 -18.172 1.00 73.75 84 LYS A CA 1
ATOM 663 C C . LYS A 1 84 ? 3.143 8.297 -18.739 1.00 73.75 84 LYS A C 1
ATOM 665 O O . LYS A 1 84 ? 3.463 8.493 -19.909 1.00 73.75 84 LYS A O 1
ATOM 670 N N . SER A 1 85 ? 3.891 7.562 -17.918 1.00 76.31 85 SER A N 1
ATOM 671 C CA . SER A 1 85 ? 5.164 6.954 -18.334 1.00 76.31 85 SER A CA 1
ATOM 672 C C . SER A 1 85 ? 5.021 5.643 -19.120 1.00 76.31 85 SER A C 1
ATOM 674 O O . SER A 1 85 ? 6.016 5.017 -19.502 1.00 76.31 85 SER A O 1
ATOM 676 N N . TYR A 1 86 ? 3.780 5.225 -19.362 1.00 77.00 86 TYR A N 1
ATOM 677 C CA . TYR A 1 86 ? 3.401 3.991 -20.034 1.00 77.00 86 TYR A CA 1
ATOM 678 C C . TYR A 1 86 ? 2.263 4.247 -21.022 1.00 77.00 86 TYR A C 1
ATOM 680 O O . TYR A 1 86 ? 1.503 5.208 -20.887 1.00 77.00 86 TYR A O 1
ATOM 688 N N . ILE A 1 87 ? 2.146 3.361 -22.008 1.00 78.81 87 ILE A N 1
ATOM 689 C CA . ILE A 1 87 ? 1.032 3.355 -22.958 1.00 78.81 87 ILE A CA 1
ATOM 690 C C . ILE A 1 87 ? -0.029 2.376 -22.442 1.00 78.81 87 ILE A C 1
ATOM 692 O O . ILE A 1 87 ? 0.303 1.306 -21.933 1.00 78.81 87 ILE A O 1
ATOM 696 N N . GLU A 1 88 ? -1.306 2.736 -22.563 1.00 73.31 88 GLU A N 1
ATOM 697 C CA . GLU A 1 88 ? -2.434 1.903 -22.110 1.00 73.31 88 GLU A CA 1
ATOM 698 C C . GLU A 1 88 ? -2.660 0.667 -22.990 1.00 73.31 88 GLU A C 1
ATOM 700 O O . GLU A 1 88 ? -3.224 -0.323 -22.533 1.00 73.31 88 GLU A O 1
ATOM 705 N N . TRP A 1 89 ? -2.187 0.694 -24.237 1.00 76.12 89 TRP A N 1
ATOM 706 C CA . TRP A 1 89 ? -2.241 -0.434 -25.159 1.00 76.12 89 TRP A CA 1
ATOM 707 C C . TRP A 1 89 ? -0.847 -0.731 -25.734 1.00 76.12 89 TRP A C 1
ATOM 709 O O . TRP A 1 89 ? -0.169 0.198 -26.182 1.00 76.12 89 TRP A O 1
ATOM 719 N N . PRO A 1 90 ? -0.402 -2.001 -25.769 1.00 82.25 90 PRO A N 1
ATOM 720 C CA . PRO A 1 90 ? -1.114 -3.214 -25.356 1.00 82.25 90 PRO A CA 1
ATOM 721 C C . PRO A 1 90 ? -1.149 -3.397 -23.828 1.00 82.25 90 PRO A C 1
ATOM 723 O O . PRO A 1 90 ? -0.149 -3.161 -23.157 1.00 82.25 90 PRO A O 1
ATOM 726 N N . HIS A 1 91 ? -2.282 -3.869 -23.300 1.00 81.25 91 HIS A N 1
ATOM 727 C CA . HIS A 1 91 ? -2.446 -4.251 -21.893 1.00 81.25 91 HIS A CA 1
ATOM 728 C C . HIS A 1 91 ? -2.547 -5.772 -21.772 1.00 81.25 91 HIS A C 1
ATOM 730 O O . HIS A 1 91 ? -3.302 -6.403 -22.515 1.00 81.25 91 HIS A O 1
ATOM 736 N N . TRP A 1 92 ? -1.797 -6.371 -20.850 1.00 84.88 92 TRP A N 1
ATOM 737 C CA . TRP A 1 92 ? -1.850 -7.809 -20.580 1.00 84.88 92 TRP A CA 1
ATOM 738 C C . TRP A 1 92 ? -2.481 -8.113 -19.223 1.00 84.88 92 TRP A C 1
ATOM 740 O O . TRP A 1 92 ? -2.289 -7.391 -18.241 1.00 84.88 92 TRP A O 1
ATOM 750 N N . ASP A 1 93 ? -3.180 -9.246 -19.156 1.00 85.69 93 ASP A N 1
ATOM 751 C CA . ASP A 1 93 ? -3.741 -9.748 -17.906 1.00 85.69 93 ASP A CA 1
ATOM 752 C C . ASP A 1 93 ? -2.648 -10.020 -16.874 1.00 85.69 93 ASP A C 1
ATOM 754 O O . ASP A 1 93 ? -1.556 -10.512 -17.199 1.00 85.69 93 ASP A O 1
ATOM 758 N N . TYR A 1 94 ? -2.970 -9.741 -15.609 1.00 85.94 94 TYR A N 1
ATOM 759 C CA . TYR A 1 94 ? -2.073 -10.010 -14.496 1.00 85.94 94 TYR A CA 1
ATOM 760 C C . TYR A 1 94 ? -1.745 -11.501 -14.438 1.00 85.94 94 TYR A C 1
ATOM 762 O O . TYR A 1 94 ? -2.603 -12.352 -14.197 1.00 85.94 94 TYR A O 1
ATOM 770 N N . ARG A 1 95 ? -0.465 -11.814 -14.630 1.00 89.00 95 ARG A N 1
ATOM 771 C CA . ARG A 1 95 ? 0.071 -13.166 -14.525 1.00 89.00 95 ARG A CA 1
ATOM 772 C C . ARG A 1 95 ? 1.399 -13.129 -13.792 1.00 89.00 95 ARG A C 1
ATOM 774 O O . ARG A 1 95 ? 2.200 -12.208 -13.954 1.00 89.00 95 ARG A O 1
ATOM 781 N N . ARG A 1 96 ? 1.643 -14.158 -12.989 1.00 87.88 96 ARG A N 1
ATOM 782 C CA . ARG A 1 96 ? 2.892 -14.333 -12.255 1.00 87.88 96 ARG A CA 1
ATOM 783 C C . ARG A 1 96 ? 3.438 -15.724 -12.527 1.00 87.88 96 ARG A C 1
ATOM 785 O O . ARG A 1 96 ? 2.691 -16.699 -12.515 1.00 87.88 96 ARG A O 1
ATOM 792 N N . VAL A 1 97 ? 4.735 -15.798 -12.790 1.00 90.50 97 VAL A N 1
ATOM 793 C CA . VAL A 1 97 ? 5.441 -17.074 -12.905 1.00 90.50 97 VAL A CA 1
ATOM 794 C C . VAL A 1 97 ? 5.594 -17.669 -11.506 1.00 90.50 97 VAL A C 1
ATOM 796 O O . VAL A 1 97 ? 5.666 -16.933 -10.525 1.00 90.50 97 VAL A O 1
ATOM 799 N N . LYS A 1 98 ? 5.637 -18.996 -11.386 1.00 89.25 98 LYS A N 1
ATOM 800 C CA . LYS A 1 98 ? 5.874 -19.649 -10.095 1.00 89.25 98 LYS A CA 1
ATOM 801 C C . LYS A 1 98 ? 7.228 -19.202 -9.520 1.00 89.25 98 LYS A C 1
ATOM 803 O O . LYS A 1 98 ? 8.240 -19.270 -10.213 1.00 89.25 98 LYS A O 1
ATOM 808 N N . GLY A 1 99 ? 7.224 -18.737 -8.273 1.00 87.06 99 GLY A N 1
ATOM 809 C CA . GLY A 1 99 ? 8.441 -18.391 -7.538 1.00 87.06 99 GLY A CA 1
ATOM 810 C C . GLY A 1 99 ? 9.267 -19.608 -7.145 1.00 87.06 99 GLY A C 1
ATOM 811 O O . GLY A 1 99 ? 8.767 -20.736 -7.134 1.00 87.06 99 GLY A O 1
ATOM 812 N N . LEU A 1 100 ? 10.535 -19.364 -6.818 1.00 89.00 100 LEU A N 1
ATOM 813 C CA . LEU A 1 100 ? 11.434 -20.398 -6.294 1.00 89.00 100 LEU A CA 1
ATOM 814 C C . LEU A 1 100 ? 11.277 -20.619 -4.781 1.00 89.00 100 LEU A C 1
ATOM 816 O O . LEU A 1 100 ? 11.719 -21.646 -4.276 1.00 89.00 100 LEU A O 1
ATOM 820 N N . GLY A 1 101 ? 10.655 -19.681 -4.065 1.00 86.38 101 GLY A N 1
ATOM 821 C CA . GLY A 1 101 ? 10.473 -19.721 -2.616 1.00 86.38 101 GLY A CA 1
ATOM 822 C C . GLY A 1 101 ? 9.038 -19.424 -2.184 1.00 86.38 101 GLY A C 1
ATOM 823 O O . GLY A 1 101 ? 8.114 -19.333 -2.994 1.00 86.38 101 GLY A O 1
ATOM 824 N N . HIS A 1 102 ? 8.862 -19.286 -0.875 1.00 86.62 102 HIS A N 1
ATOM 825 C CA . HIS A 1 102 ? 7.615 -18.898 -0.227 1.00 86.62 102 HIS A CA 1
ATOM 826 C C . HIS A 1 102 ? 7.908 -17.825 0.824 1.00 86.62 102 HIS A C 1
ATOM 828 O O . HIS A 1 102 ? 9.042 -17.703 1.272 1.00 86.62 102 HIS A O 1
ATOM 834 N N . VAL A 1 103 ? 6.899 -17.017 1.152 1.00 88.44 103 VAL A N 1
ATOM 835 C CA . VAL A 1 103 ? 7.009 -16.008 2.213 1.00 88.44 103 VAL A CA 1
ATOM 836 C C . VAL A 1 103 ? 6.950 -16.721 3.553 1.00 88.44 103 VAL A C 1
ATOM 838 O O . VAL A 1 103 ? 6.03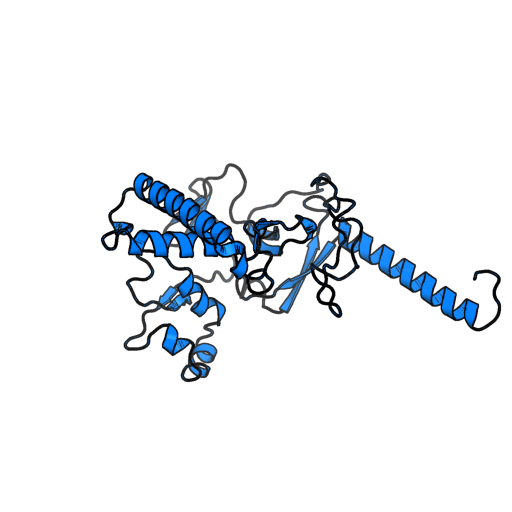6 -17.517 3.786 1.00 88.44 103 VAL A O 1
ATOM 841 N N . GLU A 1 104 ? 7.894 -16.407 4.425 1.00 89.94 104 GLU A N 1
ATOM 842 C CA . GLU A 1 104 ? 7.952 -16.919 5.784 1.00 89.94 104 GLU A CA 1
ATOM 843 C C . GLU A 1 104 ? 7.500 -15.855 6.793 1.00 89.94 104 GLU A C 1
ATOM 845 O O . GLU A 1 104 ? 7.340 -14.665 6.495 1.00 89.94 104 GLU A O 1
ATOM 850 N N . LEU A 1 105 ? 7.233 -16.295 8.023 1.00 88.44 105 LEU A N 1
ATOM 851 C CA . LEU A 1 105 ? 6.940 -15.370 9.110 1.00 88.44 105 LEU A CA 1
ATOM 852 C C . LEU A 1 105 ? 8.158 -14.486 9.384 1.00 88.44 105 LEU A C 1
ATOM 854 O O . LEU A 1 105 ? 9.284 -14.958 9.486 1.00 88.44 105 LEU A O 1
ATOM 858 N N . ASN A 1 106 ? 7.887 -13.204 9.597 1.00 84.88 106 ASN A N 1
ATOM 859 C CA . ASN A 1 106 ? 8.835 -12.122 9.838 1.00 84.88 106 ASN A CA 1
ATOM 860 C C . ASN A 1 106 ? 9.651 -11.655 8.625 1.00 84.88 106 ASN A C 1
ATOM 862 O O . ASN A 1 106 ? 10.428 -10.710 8.788 1.00 84.88 106 ASN A O 1
ATOM 866 N N . ASP A 1 107 ? 9.423 -12.203 7.430 1.00 88.12 107 ASP A N 1
ATOM 867 C CA . ASP A 1 107 ? 10.009 -11.670 6.199 1.00 88.12 107 ASP A CA 1
ATOM 868 C C . ASP A 1 107 ? 9.609 -10.211 5.973 1.00 88.12 107 ASP A C 1
ATOM 870 O O . ASP A 1 107 ? 8.460 -9.814 6.201 1.00 88.12 107 ASP A O 1
ATOM 874 N N . ILE A 1 108 ? 10.551 -9.409 5.476 1.00 87.69 108 ILE A N 1
ATOM 875 C CA . ILE A 1 108 ? 10.242 -8.091 4.923 1.00 87.69 108 ILE A CA 1
ATOM 876 C C . ILE A 1 108 ? 9.753 -8.289 3.491 1.00 87.69 108 ILE A C 1
ATOM 878 O O . ILE A 1 108 ? 10.498 -8.725 2.614 1.00 87.69 108 ILE A O 1
ATOM 882 N N . VAL A 1 109 ? 8.487 -7.963 3.257 1.00 90.50 109 VAL A N 1
ATOM 883 C CA . VAL A 1 109 ? 7.814 -8.150 1.975 1.00 90.50 109 VAL A CA 1
ATOM 884 C C . VAL A 1 109 ? 7.502 -6.814 1.325 1.00 90.50 109 VAL A C 1
ATOM 886 O O . VAL A 1 109 ? 7.096 -5.856 1.987 1.00 90.50 109 VAL A O 1
ATOM 889 N N . VAL A 1 110 ? 7.653 -6.777 0.001 1.00 89.88 110 VAL A N 1
ATOM 890 C CA . VAL A 1 110 ? 7.236 -5.651 -0.836 1.00 89.88 110 VAL A CA 1
ATOM 891 C C . VAL A 1 110 ? 6.049 -6.074 -1.684 1.00 89.88 110 VAL A C 1
ATOM 893 O O . VAL A 1 110 ? 6.109 -7.063 -2.418 1.00 89.88 110 VAL A O 1
ATOM 896 N N . PHE A 1 111 ? 4.954 -5.334 -1.574 1.00 89.44 111 PHE A N 1
ATOM 897 C CA . PHE A 1 111 ? 3.700 -5.622 -2.266 1.00 89.44 111 PHE A CA 1
ATOM 898 C C . PHE A 1 111 ? 3.033 -4.328 -2.718 1.00 89.44 111 PHE A C 1
ATOM 900 O O . PHE A 1 111 ? 3.396 -3.246 -2.267 1.00 89.44 111 PHE A O 1
ATOM 907 N N . ASN A 1 112 ? 2.068 -4.421 -3.635 1.00 89.62 112 ASN A N 1
ATOM 908 C CA . ASN A 1 112 ? 1.345 -3.227 -4.055 1.00 89.62 112 ASN A CA 1
ATOM 909 C C . ASN A 1 112 ? 0.381 -2.775 -2.972 1.00 89.62 112 ASN A C 1
ATOM 911 O O . ASN A 1 112 ? -0.305 -3.613 -2.386 1.00 89.62 112 ASN A O 1
ATOM 915 N N . TYR A 1 113 ? 0.292 -1.464 -2.774 1.00 87.69 113 TYR A N 1
ATOM 916 C CA . TYR A 1 113 ? -0.687 -0.880 -1.878 1.00 87.69 113 TYR A CA 1
ATOM 917 C C . TYR A 1 113 ? -2.106 -1.323 -2.289 1.00 87.69 113 TYR A C 1
ATOM 919 O O . TYR A 1 113 ? -2.512 -1.043 -3.422 1.00 87.69 113 TYR A O 1
ATOM 927 N N . PRO A 1 114 ? -2.852 -2.048 -1.429 1.00 87.00 114 PRO A N 1
ATOM 928 C CA . PRO A 1 114 ? -4.110 -2.676 -1.835 1.00 87.00 114 PRO A CA 1
ATOM 929 C C . PRO A 1 114 ? -5.174 -1.677 -2.295 1.00 87.00 114 PRO A C 1
ATOM 931 O O . PRO A 1 114 ? -5.860 -1.937 -3.277 1.00 87.00 114 PRO A O 1
ATOM 934 N N . ALA A 1 115 ? -5.262 -0.529 -1.622 1.00 85.25 115 ALA A N 1
ATOM 935 C CA . ALA A 1 115 ? -6.227 0.525 -1.919 1.00 85.25 115 ALA A CA 1
ATOM 936 C C . ALA A 1 115 ? -5.806 1.447 -3.085 1.00 85.25 115 ALA A C 1
ATOM 938 O O . ALA A 1 115 ? -6.584 2.292 -3.512 1.00 85.25 115 ALA A O 1
ATOM 939 N N . GLY A 1 116 ? -4.616 1.244 -3.666 1.00 82.56 116 GLY A N 1
ATOM 940 C CA . GLY A 1 116 ? -4.158 1.951 -4.870 1.00 82.56 116 GLY A CA 1
ATOM 941 C C . GLY A 1 116 ? -4.729 1.392 -6.180 1.00 82.56 116 GLY A C 1
ATOM 942 O O . GLY A 1 116 ? -4.159 1.608 -7.250 1.00 82.56 116 GLY A O 1
ATOM 943 N N . ASP A 1 117 ? -5.795 0.589 -6.121 1.00 86.50 117 ASP A N 1
ATOM 944 C CA . ASP A 1 117 ? -6.435 0.012 -7.304 1.00 86.50 117 ASP A CA 1
ATOM 945 C C . ASP A 1 117 ? -7.354 0.994 -8.034 1.00 86.50 117 ASP A C 1
ATOM 947 O O . ASP A 1 117 ? -7.478 0.907 -9.256 1.00 86.50 117 ASP A O 1
ATOM 951 N N . SER A 1 118 ? -7.917 1.943 -7.292 1.00 90.88 118 SER A N 1
ATOM 952 C CA . SER A 1 118 ? -8.857 2.954 -7.749 1.00 90.88 118 SER A CA 1
ATOM 953 C C . SER A 1 118 ? -8.288 4.335 -7.456 1.00 90.88 118 SER A C 1
ATOM 955 O O . SER A 1 118 ? -7.765 4.584 -6.372 1.00 90.88 118 SER A O 1
ATOM 957 N N . ILE A 1 119 ? -8.399 5.241 -8.420 1.00 90.75 119 ILE A N 1
ATOM 958 C CA . ILE A 1 119 ? -7.959 6.628 -8.303 1.00 90.75 119 ILE A CA 1
ATOM 959 C C . ILE A 1 119 ? -9.044 7.571 -8.813 1.00 90.75 119 ILE A C 1
ATOM 961 O O . ILE A 1 119 ? -9.931 7.192 -9.577 1.00 90.75 119 ILE A O 1
ATOM 965 N N . LEU A 1 120 ? -8.936 8.828 -8.410 1.00 92.25 120 LEU A N 1
ATOM 966 C CA . LEU A 1 120 ? -9.689 9.928 -8.994 1.00 92.25 120 LEU A CA 1
ATOM 967 C C . LEU A 1 120 ? -8.858 10.547 -10.119 1.00 92.25 120 LEU A C 1
ATOM 969 O O . LEU A 1 120 ? -7.684 10.841 -9.920 1.00 92.25 120 LEU A O 1
ATOM 973 N N . SER A 1 121 ? -9.433 10.718 -11.312 1.00 90.12 121 SER A N 1
ATOM 974 C CA . SER A 1 121 ? -8.663 11.132 -12.492 1.00 90.12 121 SER A CA 1
ATOM 975 C C . SER A 1 121 ? -8.130 12.565 -12.404 1.00 90.12 121 SER A C 1
ATOM 977 O O . SER A 1 121 ? -7.178 12.897 -13.110 1.00 90.12 121 SER A O 1
ATOM 979 N N . ASN A 1 122 ? -8.710 13.421 -11.556 1.00 90.00 122 ASN A N 1
ATOM 980 C CA . ASN A 1 122 ? -8.183 14.763 -11.324 1.00 90.00 122 ASN A CA 1
ATOM 981 C C . ASN A 1 122 ? -6.853 14.695 -10.551 1.00 90.00 122 ASN A C 1
ATOM 983 O O . ASN A 1 122 ? -6.794 14.151 -9.449 1.00 90.00 122 ASN A O 1
ATOM 987 N N . GLU A 1 123 ? -5.801 15.291 -11.121 1.00 86.12 123 GLU A N 1
ATOM 988 C CA . GLU A 1 123 ? -4.436 15.327 -10.576 1.00 86.12 123 GLU A CA 1
ATOM 989 C C . GLU A 1 123 ? -4.369 15.788 -9.114 1.00 86.12 123 GLU A C 1
ATOM 991 O O . GLU A 1 123 ? -3.582 15.240 -8.344 1.00 86.12 123 GLU A O 1
ATOM 996 N N . ALA A 1 124 ? -5.238 16.716 -8.696 1.00 86.88 124 ALA A N 1
ATOM 997 C CA . ALA A 1 124 ? -5.288 17.207 -7.317 1.00 86.88 124 ALA A CA 1
ATOM 998 C C . ALA A 1 124 ? -5.620 16.111 -6.282 1.00 86.88 124 ALA A C 1
ATOM 1000 O O . ALA A 1 124 ? -5.300 16.261 -5.104 1.00 86.88 124 ALA A O 1
ATOM 1001 N N . TYR A 1 125 ? -6.245 15.011 -6.712 1.00 87.19 125 TYR A N 1
ATOM 1002 C CA . TYR A 1 125 ? -6.708 13.925 -5.845 1.00 87.19 125 TYR A CA 1
ATOM 1003 C C . TYR A 1 125 ? -6.036 12.578 -6.132 1.00 87.19 125 TYR A C 1
ATOM 1005 O O . TYR A 1 125 ? -6.241 11.630 -5.381 1.00 87.19 125 TYR A O 1
ATOM 1013 N N . GLN A 1 126 ? -5.197 12.471 -7.167 1.00 83.75 126 GLN A N 1
ATOM 1014 C CA . GLN A 1 126 ? -4.539 11.208 -7.538 1.00 83.75 126 GLN A CA 1
ATOM 1015 C C . GLN A 1 126 ? -3.565 10.668 -6.479 1.00 83.75 126 GLN A C 1
ATOM 1017 O O . GLN A 1 126 ? -3.257 9.479 -6.497 1.00 83.75 126 GLN A O 1
ATOM 1022 N N . ALA A 1 127 ? -3.051 11.533 -5.600 1.00 80.38 127 ALA A N 1
ATOM 1023 C CA . ALA A 1 127 ? -2.174 11.147 -4.493 1.00 80.38 127 ALA A CA 1
ATOM 1024 C C . ALA A 1 127 ? -2.943 10.714 -3.231 1.00 80.38 127 ALA A C 1
ATOM 1026 O O . ALA A 1 127 ? -2.333 10.232 -2.281 1.00 80.38 127 ALA A O 1
ATOM 1027 N N . GLN A 1 128 ? -4.262 10.921 -3.200 1.00 83.81 128 GLN A N 1
ATOM 1028 C CA . GLN A 1 128 ? -5.108 10.582 -2.061 1.00 83.81 128 GLN A CA 1
ATOM 1029 C C . GLN A 1 128 ? -5.624 9.146 -2.185 1.00 83.81 128 GLN A C 1
ATOM 1031 O O . GLN A 1 128 ? -5.863 8.646 -3.285 1.00 83.81 128 GLN A O 1
ATOM 1036 N N . ASP A 1 129 ? -5.843 8.492 -1.046 1.00 88.56 129 ASP A N 1
ATOM 1037 C CA . ASP A 1 129 ? -6.484 7.181 -1.017 1.00 88.56 129 ASP A CA 1
ATOM 1038 C C . ASP A 1 129 ? -7.973 7.307 -1.373 1.00 88.56 129 ASP A C 1
ATOM 1040 O O . ASP A 1 129 ? -8.750 7.969 -0.676 1.00 88.56 129 ASP A O 1
ATOM 1044 N N . TYR A 1 130 ? -8.375 6.656 -2.465 1.00 91.62 130 TYR A N 1
ATOM 1045 C CA . TYR A 1 130 ? -9.749 6.700 -2.955 1.00 91.62 130 TYR A CA 1
ATOM 1046 C C . TYR A 1 130 ? -10.762 6.185 -1.921 1.00 91.62 130 TYR A C 1
ATOM 1048 O O . TYR A 1 130 ? -11.810 6.804 -1.726 1.00 91.62 130 TYR A O 1
ATOM 1056 N N . TYR A 1 131 ? -10.472 5.072 -1.242 1.00 91.56 131 TYR A N 1
ATOM 1057 C CA . TYR A 1 131 ? -11.405 4.482 -0.282 1.00 91.56 131 TYR A CA 1
ATOM 1058 C C . TYR A 1 131 ? -11.538 5.364 0.950 1.00 91.56 131 TYR A C 1
ATOM 1060 O O . TYR A 1 131 ? -12.658 5.584 1.408 1.00 91.56 131 TYR A O 1
ATOM 1068 N N . GLN A 1 132 ? -10.433 5.924 1.441 1.00 89.19 132 GLN A N 1
ATOM 1069 C CA . GLN A 1 132 ? -10.459 6.859 2.559 1.00 89.19 132 GLN A CA 1
ATOM 1070 C C . GLN A 1 132 ? -11.300 8.090 2.224 1.00 89.19 132 GLN A C 1
ATOM 1072 O O . GLN A 1 132 ? -12.133 8.502 3.028 1.00 89.19 132 GLN A O 1
ATOM 1077 N N . MET A 1 133 ? -11.139 8.654 1.022 1.00 90.56 133 MET A N 1
ATOM 1078 C CA . MET A 1 133 ? -11.961 9.778 0.572 1.00 90.56 133 MET A CA 1
ATOM 1079 C C . MET A 1 133 ? -13.446 9.420 0.518 1.00 90.56 133 MET A C 1
ATOM 1081 O O . MET A 1 133 ? -14.283 10.207 0.966 1.00 90.56 133 MET A O 1
ATOM 1085 N N . VAL A 1 134 ? -13.778 8.238 -0.009 1.00 94.62 134 VAL A N 1
ATOM 1086 C CA . VAL A 1 134 ? -15.156 7.741 -0.075 1.00 94.62 134 VAL A CA 1
ATOM 1087 C C . VAL A 1 134 ? -15.749 7.593 1.328 1.00 94.62 134 VAL A C 1
ATOM 1089 O O . VAL A 1 134 ? -16.831 8.123 1.577 1.00 94.62 134 VAL A O 1
ATOM 1092 N N . TYR A 1 135 ? -15.052 6.919 2.246 1.00 93.06 135 TYR A N 1
ATOM 1093 C CA . TYR A 1 135 ? -15.526 6.733 3.618 1.00 93.06 135 TYR A CA 1
ATOM 1094 C C . TYR A 1 135 ? -15.670 8.071 4.343 1.00 93.06 135 TYR A C 1
ATOM 1096 O O . TYR A 1 135 ? -16.777 8.397 4.757 1.00 93.06 135 TYR A O 1
ATOM 1104 N N . ASN A 1 136 ? -14.632 8.914 4.361 1.00 89.44 136 ASN A N 1
ATOM 1105 C CA . ASN A 1 136 ? -14.671 10.222 5.027 1.00 89.44 136 ASN A CA 1
ATOM 1106 C C . ASN A 1 136 ? -15.828 11.101 4.525 1.00 89.44 136 ASN A C 1
ATOM 1108 O O . ASN A 1 136 ? -16.544 11.719 5.314 1.00 89.44 136 ASN A O 1
ATOM 1112 N N . THR A 1 137 ? -16.032 11.147 3.205 1.00 92.44 137 THR A N 1
ATOM 1113 C CA . THR A 1 137 ? -17.123 11.925 2.601 1.00 92.44 137 THR A CA 1
ATOM 1114 C C . THR A 1 137 ? -18.482 11.350 2.993 1.00 92.44 137 THR A C 1
ATOM 1116 O O . THR A 1 137 ? -19.378 12.083 3.405 1.00 92.44 137 THR A O 1
ATOM 1119 N N . GLY A 1 138 ? -18.642 10.032 2.882 1.00 94.12 138 GLY A N 1
ATOM 1120 C CA . GLY A 1 138 ? -19.884 9.343 3.207 1.00 94.12 138 GLY A CA 1
ATOM 1121 C C . GLY A 1 138 ? -20.270 9.440 4.678 1.00 94.12 138 GLY A C 1
ATOM 1122 O O . GLY A 1 138 ? -21.436 9.670 4.992 1.00 94.12 138 GLY A O 1
ATOM 1123 N N . GLU A 1 139 ? -19.296 9.305 5.573 1.00 91.31 139 GLU A N 1
ATOM 1124 C CA . GLU A 1 139 ? -19.475 9.464 7.014 1.00 91.31 139 GLU A CA 1
ATOM 1125 C C . GLU A 1 139 ? -19.886 10.894 7.356 1.00 91.31 139 GLU A C 1
ATOM 1127 O O . GLU A 1 139 ? -20.883 11.083 8.050 1.00 91.31 139 GLU A O 1
ATOM 1132 N N . SER A 1 140 ? -19.208 11.901 6.794 1.00 90.00 140 SER A N 1
ATOM 1133 C CA . SER A 1 140 ? -19.575 13.308 6.993 1.00 90.00 140 SER A CA 1
ATOM 1134 C C . SER A 1 140 ? -21.020 13.590 6.563 1.00 90.00 140 SER A C 1
ATOM 1136 O O . SER A 1 140 ? -21.782 14.200 7.313 1.00 90.00 140 SER A O 1
ATOM 1138 N N . LEU A 1 141 ? -21.434 13.084 5.397 1.00 92.69 141 LEU A N 1
ATOM 1139 C CA . LEU A 1 141 ? -22.806 13.229 4.899 1.00 92.69 141 LEU A CA 1
ATOM 1140 C C . LEU A 1 141 ? -23.829 12.507 5.788 1.00 92.69 141 LEU A C 1
ATOM 1142 O O . LEU A 1 141 ? -24.892 13.058 6.073 1.00 92.69 141 LEU A O 1
ATOM 1146 N N . LEU A 1 142 ? -23.521 11.293 6.254 1.00 91.00 142 LEU A N 1
ATOM 1147 C CA . LEU A 1 142 ? -24.407 10.543 7.149 1.00 91.00 142 LEU A CA 1
ATOM 1148 C C . LEU A 1 142 ? -24.559 11.220 8.507 1.00 91.00 142 LEU A C 1
ATOM 1150 O O . LEU A 1 142 ? -25.670 11.297 9.023 1.00 91.00 142 LEU A O 1
ATOM 1154 N N . MET A 1 143 ? -23.469 11.733 9.073 1.00 87.44 143 MET A N 1
ATOM 1155 C CA . MET A 1 143 ? -23.499 12.447 10.347 1.00 87.44 143 MET A CA 1
ATOM 1156 C C . MET A 1 143 ? -24.250 13.778 10.234 1.00 87.44 143 MET A C 1
ATOM 1158 O O . MET A 1 143 ? -24.931 14.170 11.175 1.00 87.44 143 MET A O 1
ATOM 1162 N N . GLN A 1 144 ? -24.207 14.453 9.080 1.00 88.50 144 GLN A N 1
ATOM 1163 C CA . GLN A 1 144 ? -25.045 15.634 8.831 1.00 88.50 144 GLN A CA 1
ATOM 1164 C C . GLN A 1 144 ? -26.540 15.291 8.784 1.00 88.50 144 GLN A C 1
ATOM 1166 O O . GLN A 1 144 ? -27.364 16.055 9.281 1.00 88.50 144 GLN A O 1
ATOM 1171 N N . GLN A 1 145 ? -26.899 14.149 8.191 1.00 89.62 145 GLN A N 1
ATOM 1172 C CA . GLN A 1 145 ? -28.289 13.681 8.122 1.00 89.62 145 GLN A CA 1
ATOM 1173 C C . GLN A 1 145 ? -28.792 13.139 9.467 1.00 89.62 145 GLN A C 1
ATOM 1175 O O . GLN A 1 145 ? -29.981 13.236 9.775 1.00 89.62 145 GLN A O 1
ATOM 1180 N N . HIS A 1 146 ? -27.891 12.5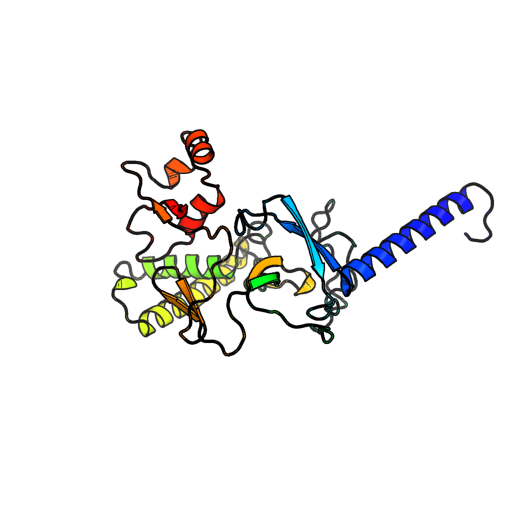67 10.262 1.00 87.75 146 HIS A N 1
ATOM 1181 C CA . HIS A 1 146 ? -28.185 11.908 11.526 1.00 87.75 146 HIS A CA 1
ATOM 1182 C C . HIS A 1 146 ? -27.133 12.288 12.584 1.00 87.75 146 HIS A C 1
ATOM 1184 O O . HIS A 1 146 ? -26.234 11.494 12.876 1.00 87.75 146 HIS A O 1
ATOM 1190 N N . PRO A 1 147 ? -27.244 13.488 13.180 1.00 83.88 147 PRO A N 1
ATOM 1191 C CA . PRO A 1 147 ? -26.245 14.006 14.118 1.00 83.88 147 PRO A CA 1
ATOM 1192 C C . PRO A 1 147 ? -26.134 13.193 15.415 1.00 83.88 147 PRO A C 1
ATOM 1194 O O . PRO A 1 147 ? -25.100 13.237 16.073 1.00 83.88 147 PRO A O 1
ATOM 1197 N N . ASP A 1 148 ? -27.161 12.411 15.757 1.00 85.50 148 ASP A N 1
ATOM 1198 C CA . ASP A 1 148 ? -27.201 11.592 16.975 1.00 85.50 148 ASP A CA 1
ATOM 1199 C C . ASP A 1 148 ? -26.527 10.211 16.816 1.00 85.50 148 ASP A C 1
ATOM 1201 O O . ASP A 1 148 ? -26.572 9.382 17.728 1.00 85.50 148 ASP A O 1
ATOM 1205 N N . ILE A 1 149 ? -25.924 9.914 15.656 1.00 84.19 149 ILE A N 1
ATOM 1206 C CA . ILE A 1 149 ? -25.229 8.639 15.435 1.00 84.19 149 ILE A CA 1
ATOM 1207 C C . ILE A 1 149 ? -24.011 8.536 16.356 1.00 84.19 149 ILE A C 1
ATOM 1209 O O . ILE A 1 149 ? -23.057 9.301 16.248 1.00 84.19 149 ILE A O 1
ATOM 1213 N N . ASN A 1 150 ? -24.006 7.503 17.201 1.00 84.56 150 ASN A N 1
ATOM 1214 C CA . ASN A 1 150 ? -22.848 7.116 17.996 1.00 84.56 150 ASN A CA 1
ATOM 1215 C C . ASN A 1 150 ? -22.462 5.656 17.720 1.00 84.56 150 ASN A C 1
ATOM 1217 O O . ASN A 1 150 ? -23.064 4.723 18.263 1.00 84.56 150 ASN A O 1
ATOM 1221 N N . LEU A 1 151 ? -21.421 5.464 16.904 1.00 83.12 151 LEU A N 1
ATOM 1222 C CA . LEU A 1 151 ? -20.909 4.146 16.507 1.00 83.12 151 LEU A CA 1
ATOM 1223 C C . LEU A 1 151 ? -20.487 3.278 17.699 1.00 83.12 151 LEU A C 1
ATOM 1225 O O . LEU A 1 151 ? -20.637 2.059 17.644 1.00 83.12 151 LEU A O 1
ATOM 1229 N N . ALA A 1 152 ? -20.019 3.884 18.795 1.00 83.06 152 ALA A N 1
ATOM 1230 C CA . ALA A 1 152 ? -19.558 3.154 19.975 1.00 83.06 152 ALA A CA 1
ATOM 1231 C C . ALA A 1 152 ? -20.694 2.405 20.690 1.00 83.06 152 ALA A C 1
ATOM 1233 O O . ALA A 1 152 ? -20.454 1.412 21.373 1.00 83.06 152 ALA A O 1
ATOM 1234 N N . THR A 1 153 ? -21.936 2.863 20.518 1.00 88.06 153 THR A N 1
ATOM 1235 C CA . THR A 1 153 ? -23.129 2.224 21.098 1.00 88.06 153 THR A CA 1
ATOM 1236 C C . THR A 1 153 ? -23.741 1.154 20.190 1.00 88.06 153 THR A C 1
ATOM 1238 O O . THR A 1 153 ? -24.632 0.417 20.611 1.00 88.06 153 THR A O 1
ATOM 1241 N N . MET A 1 154 ? -23.267 1.049 18.945 1.00 88.56 154 MET A N 1
ATOM 1242 C CA . MET A 1 154 ? -23.809 0.139 17.941 1.00 88.56 154 MET A CA 1
ATOM 1243 C C . MET A 1 154 ? -23.198 -1.258 18.040 1.00 88.56 154 MET A C 1
ATOM 1245 O O . MET A 1 154 ? -22.011 -1.431 18.316 1.00 88.56 154 MET A O 1
ATOM 1249 N N . THR A 1 155 ? -24.002 -2.271 17.720 1.00 93.12 155 THR A N 1
ATOM 1250 C CA . THR A 1 155 ? -23.513 -3.642 17.509 1.00 93.12 155 THR A CA 1
ATOM 1251 C C . THR A 1 155 ? -22.595 -3.720 16.280 1.00 93.12 155 THR A C 1
ATOM 1253 O O . THR A 1 155 ? -22.715 -2.913 15.359 1.00 93.12 155 THR A O 1
ATOM 1256 N N . LEU A 1 156 ? -21.725 -4.735 16.201 1.00 88.75 156 LEU A N 1
ATOM 1257 C CA . LEU A 1 156 ? -20.822 -4.932 15.050 1.00 88.75 156 LEU A CA 1
ATOM 1258 C C . LEU A 1 156 ? -21.561 -4.991 13.704 1.00 88.75 156 LEU A C 1
ATOM 1260 O O . LEU A 1 156 ? -21.077 -4.474 12.700 1.00 88.75 156 LEU A O 1
ATOM 1264 N N . LEU A 1 157 ? -22.749 -5.604 13.683 1.00 93.88 157 LEU A N 1
ATOM 1265 C CA . LEU A 1 157 ? -23.570 -5.680 12.478 1.00 93.88 157 LEU A CA 1
ATOM 1266 C C . LEU A 1 157 ? -24.073 -4.292 12.057 1.00 93.88 157 LEU A C 1
ATOM 1268 O O . LEU A 1 157 ? -23.994 -3.943 10.885 1.00 93.88 157 LEU A O 1
ATOM 1272 N N . GLN A 1 158 ? -24.530 -3.486 13.018 1.00 91.31 158 GLN A N 1
ATOM 1273 C CA . GLN A 1 158 ? -24.964 -2.110 12.767 1.00 91.31 158 GLN A CA 1
ATOM 1274 C C . GLN A 1 158 ? -23.805 -1.215 12.317 1.00 91.31 158 GLN A C 1
ATOM 1276 O O . GLN A 1 158 ? -23.984 -0.434 11.388 1.00 91.31 158 GLN A O 1
ATOM 1281 N N . GLN A 1 159 ? -22.618 -1.357 12.914 1.00 88.81 159 GLN A N 1
ATOM 1282 C CA . GLN A 1 159 ? -21.422 -0.628 12.479 1.00 88.81 159 GLN A CA 1
ATOM 1283 C C . GLN A 1 159 ? -21.052 -0.989 11.035 1.00 88.81 159 GLN A C 1
ATOM 1285 O O . GLN A 1 159 ? -20.822 -0.107 10.211 1.00 88.81 159 GLN A O 1
ATOM 1290 N N . ARG A 1 160 ? -21.066 -2.280 10.684 1.00 90.94 160 ARG A N 1
ATOM 1291 C CA . ARG A 1 160 ? -20.813 -2.730 9.308 1.00 90.94 160 ARG A CA 1
ATOM 1292 C C . ARG A 1 160 ? -21.825 -2.145 8.321 1.00 90.94 160 ARG A C 1
ATOM 1294 O O . ARG A 1 160 ? -21.444 -1.701 7.237 1.00 90.94 160 ARG A O 1
ATOM 1301 N N . ASP A 1 161 ? -23.103 -2.144 8.684 1.00 93.06 161 ASP A N 1
ATOM 1302 C CA . ASP A 1 161 ? -24.163 -1.573 7.854 1.00 93.06 161 ASP A CA 1
ATOM 1303 C C . ASP A 1 161 ? -24.013 -0.050 7.713 1.00 93.06 161 ASP A C 1
ATOM 1305 O O . ASP A 1 161 ? -24.237 0.486 6.626 1.00 93.06 161 ASP A O 1
ATOM 1309 N N . PHE A 1 162 ? -23.584 0.648 8.770 1.00 92.88 162 PHE A N 1
ATOM 1310 C CA . PHE A 1 162 ? -23.235 2.067 8.712 1.00 92.88 162 PHE A CA 1
ATOM 1311 C C . PHE A 1 162 ? -22.111 2.321 7.702 1.00 92.88 162 PHE A C 1
ATOM 1313 O O . PHE A 1 162 ? -22.312 3.096 6.769 1.00 92.88 162 PHE A O 1
ATOM 1320 N N . PHE A 1 163 ? -20.977 1.621 7.809 1.00 93.62 163 PHE A N 1
ATOM 1321 C CA . PHE A 1 163 ? -19.855 1.803 6.882 1.00 93.62 163 PHE A CA 1
ATOM 1322 C C . PHE A 1 163 ? -20.216 1.420 5.443 1.00 93.62 163 PHE A C 1
ATOM 1324 O O . PHE A 1 163 ? -19.792 2.082 4.499 1.00 93.62 163 PHE A O 1
ATOM 1331 N N . SER A 1 164 ? -21.075 0.416 5.253 1.00 95.56 164 SER A N 1
ATOM 1332 C CA . SER A 1 164 ? -21.584 0.058 3.923 1.00 95.56 164 SER A CA 1
ATOM 1333 C C . SER A 1 164 ? -22.402 1.198 3.301 1.00 95.56 164 SER A C 1
ATOM 1335 O O . SER A 1 164 ? -22.251 1.505 2.116 1.00 95.56 164 SER A O 1
ATOM 1337 N N . LYS A 1 165 ? -23.247 1.866 4.101 1.00 95.56 165 LYS A N 1
ATOM 1338 C CA . LYS A 1 165 ? -24.007 3.049 3.666 1.00 95.56 165 LYS A CA 1
ATOM 1339 C C . LYS A 1 165 ? -23.097 4.250 3.425 1.00 95.56 165 LYS A C 1
ATOM 1341 O O . LYS A 1 165 ? -23.275 4.928 2.415 1.00 95.56 165 LYS A O 1
ATOM 1346 N N . ALA A 1 166 ? -22.128 4.485 4.310 1.00 94.88 166 ALA A N 1
ATOM 1347 C CA . ALA A 1 166 ? -21.148 5.556 4.171 1.00 94.88 166 ALA A CA 1
ATOM 1348 C C . ALA A 1 166 ? -20.402 5.413 2.843 1.00 94.88 166 ALA A C 1
ATOM 1350 O O . ALA A 1 166 ? -20.407 6.333 2.029 1.00 94.88 166 ALA A O 1
ATOM 1351 N N . TYR A 1 167 ? -19.881 4.218 2.555 1.00 96.00 167 TYR A N 1
ATOM 1352 C CA . TYR A 1 167 ? -19.194 3.943 1.2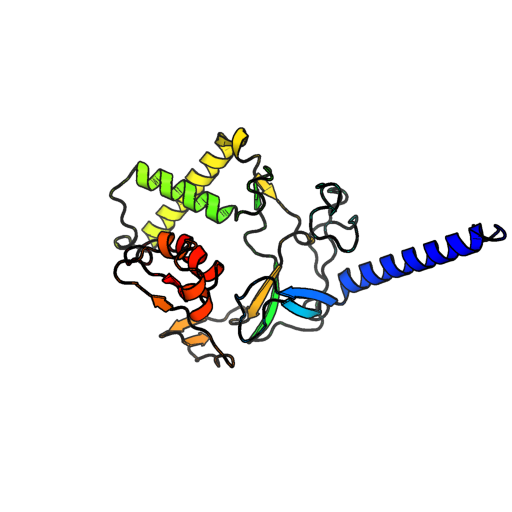99 1.00 96.00 167 TYR A CA 1
ATOM 1353 C C . TYR A 1 167 ? -20.069 4.244 0.073 1.00 96.00 167 TYR A C 1
ATOM 1355 O O . TYR A 1 167 ? -19.644 4.940 -0.850 1.00 96.00 167 TYR A O 1
ATOM 1363 N N . ALA A 1 168 ? -21.315 3.759 0.065 1.00 97.50 168 ALA A N 1
ATOM 1364 C CA . ALA A 1 168 ? -22.234 3.984 -1.047 1.00 97.50 168 ALA A CA 1
ATOM 1365 C C . ALA A 1 168 ? -22.536 5.479 -1.263 1.00 97.50 168 ALA A C 1
ATOM 1367 O O . ALA A 1 168 ? -22.507 5.958 -2.398 1.00 97.50 168 ALA A O 1
ATOM 1368 N N . LEU A 1 169 ? -22.794 6.225 -0.185 1.00 97.06 169 LEU A N 1
ATOM 1369 C CA . LEU A 1 169 ? -23.076 7.660 -0.243 1.00 97.06 169 LEU A CA 1
ATOM 1370 C C . LEU A 1 169 ? -21.862 8.469 -0.692 1.00 97.06 169 LEU A C 1
ATOM 1372 O O . LEU A 1 169 ? -21.985 9.284 -1.605 1.00 97.06 169 LEU A O 1
ATOM 1376 N N . GLY A 1 170 ? -20.692 8.211 -0.106 1.00 96.81 170 GLY A N 1
ATOM 1377 C CA . GLY A 1 170 ? -19.452 8.881 -0.478 1.00 96.81 170 GLY A CA 1
ATOM 1378 C C . GLY A 1 170 ? -19.090 8.634 -1.939 1.00 96.81 170 GLY A C 1
ATOM 1379 O O . GLY A 1 170 ? -18.818 9.575 -2.681 1.00 96.81 170 GLY A O 1
ATOM 1380 N N . ARG A 1 171 ? -19.194 7.385 -2.409 1.00 96.75 171 ARG A N 1
ATOM 1381 C CA . ARG A 1 171 ? -18.958 7.058 -3.820 1.00 96.75 171 ARG A CA 1
ATOM 1382 C C . ARG A 1 171 ? -19.929 7.797 -4.741 1.00 96.75 171 ARG A C 1
ATOM 1384 O O . ARG A 1 171 ? -19.503 8.347 -5.754 1.00 96.75 171 ARG A O 1
ATOM 1391 N N . ASN A 1 172 ? -21.218 7.824 -4.403 1.00 97.19 172 ASN A N 1
ATOM 1392 C CA . ASN A 1 172 ? -22.219 8.543 -5.193 1.00 97.19 172 ASN A CA 1
ATOM 1393 C C . ASN A 1 172 ? -21.932 10.046 -5.240 1.00 97.19 172 ASN A C 1
ATOM 1395 O O . ASN A 1 172 ? -22.043 10.645 -6.307 1.00 97.19 172 ASN A O 1
ATOM 1399 N N . TYR A 1 173 ? -21.507 10.637 -4.122 1.00 96.50 173 TYR A N 1
ATOM 1400 C CA . TYR A 1 173 ? -21.124 12.043 -4.066 1.00 96.50 173 TYR A CA 1
ATOM 1401 C C . TYR A 1 173 ? -19.939 12.343 -4.994 1.00 96.50 173 TYR A C 1
ATOM 1403 O O . TYR A 1 173 ? -20.013 13.273 -5.795 1.00 96.50 173 TYR A O 1
ATOM 1411 N N . LEU A 1 174 ? -18.878 11.532 -4.961 1.00 95.38 174 LEU A N 1
ATOM 1412 C CA . LEU A 1 174 ? -17.721 11.685 -5.854 1.00 95.38 174 LEU A CA 1
ATOM 1413 C C . LEU A 1 174 ? -18.130 11.579 -7.334 1.00 95.38 174 LEU A C 1
ATOM 1415 O O . LEU A 1 174 ? -17.731 12.410 -8.145 1.00 95.38 174 LEU A O 1
ATOM 1419 N N . VAL A 1 175 ? -18.980 10.605 -7.678 1.00 96.06 175 VAL A N 1
ATOM 1420 C CA . VAL A 1 175 ? -19.491 10.411 -9.049 1.00 96.06 175 VAL A CA 1
ATOM 1421 C C . VAL A 1 175 ? -20.376 11.572 -9.512 1.00 96.06 175 VAL A C 1
ATOM 1423 O O . VAL A 1 175 ? -20.318 11.955 -10.676 1.00 96.06 175 VAL A O 1
ATOM 1426 N N . GLN A 1 176 ? -21.188 12.155 -8.633 1.00 96.81 176 GLN A N 1
ATOM 1427 C CA . GLN A 1 176 ? -22.008 13.324 -8.971 1.00 96.81 176 GLN A CA 1
ATOM 1428 C C . GLN A 1 176 ? -21.165 14.594 -9.138 1.00 96.81 176 GLN A C 1
ATOM 1430 O O . GLN A 1 176 ? -21.518 15.473 -9.919 1.00 96.81 176 GLN A O 1
ATOM 1435 N N . ASN A 1 177 ? -20.025 14.668 -8.451 1.00 96.19 177 ASN A N 1
ATOM 1436 C CA . ASN A 1 177 ? -19.113 15.807 -8.465 1.00 96.19 177 ASN A CA 1
ATOM 1437 C C . ASN A 1 177 ? -17.868 15.550 -9.333 1.00 96.19 177 ASN A C 1
ATOM 1439 O O . ASN A 1 177 ? -16.772 16.017 -9.021 1.00 96.19 177 ASN A O 1
ATOM 1443 N N . GLN A 1 178 ? -18.029 14.845 -10.458 1.00 94.56 178 GLN A N 1
ATOM 1444 C CA . GLN A 1 178 ? -16.942 14.561 -11.410 1.00 94.56 178 GLN A CA 1
ATOM 1445 C C . GLN A 1 178 ? -16.236 15.818 -11.935 1.00 94.56 178 GLN A C 1
ATOM 1447 O O . GLN A 1 178 ? -15.057 15.757 -12.263 1.00 94.56 178 GLN A O 1
ATOM 1452 N N . ALA A 1 179 ? -16.913 16.970 -11.980 1.00 93.75 179 ALA A N 1
ATOM 1453 C CA . ALA A 1 179 ? -16.276 18.237 -12.347 1.00 93.75 179 ALA A CA 1
ATOM 1454 C C . ALA A 1 179 ? -15.162 18.652 -11.365 1.00 93.75 179 ALA A C 1
ATOM 1456 O O . ALA A 1 179 ? -14.224 19.340 -11.756 1.00 93.75 179 ALA A O 1
ATOM 1457 N N . VAL A 1 180 ? -15.256 18.223 -10.103 1.00 93.75 180 VAL A N 1
ATOM 1458 C CA . VAL A 1 180 ? -14.268 18.496 -9.053 1.00 93.75 180 VAL A CA 1
ATOM 1459 C C . VAL A 1 180 ? -13.274 17.348 -8.946 1.00 93.75 180 VAL A C 1
ATOM 1461 O O . VAL A 1 180 ? -12.073 17.580 -8.960 1.00 93.75 180 VAL A O 1
ATOM 1464 N N . TYR A 1 181 ? -13.747 16.105 -8.868 1.00 92.75 181 TYR A N 1
ATOM 1465 C CA . TYR A 1 181 ? -12.891 14.952 -8.560 1.00 92.75 181 TYR A CA 1
ATOM 1466 C C . TYR A 1 181 ? -12.355 14.224 -9.799 1.00 92.75 181 TYR A C 1
ATOM 1468 O O . TYR A 1 181 ? -11.433 13.419 -9.702 1.00 92.75 181 TYR A O 1
ATOM 1476 N N . GLY A 1 182 ? -12.896 14.507 -10.980 1.00 93.19 182 GLY A N 1
ATOM 1477 C CA . GLY A 1 182 ? -12.686 13.672 -12.154 1.00 93.19 182 GLY A CA 1
ATOM 1478 C C . GLY A 1 182 ? -13.474 12.362 -12.077 1.00 93.19 182 GLY A C 1
ATOM 1479 O O . GLY A 1 182 ? -14.334 12.172 -11.215 1.00 93.19 182 GLY A O 1
ATOM 1480 N N . VAL A 1 183 ? -13.195 11.455 -13.009 1.00 93.44 183 VAL A N 1
ATOM 1481 C CA . VAL A 1 183 ? -13.815 10.126 -13.056 1.00 93.44 183 VAL A CA 1
ATOM 1482 C C . VAL A 1 183 ? -13.058 9.144 -12.167 1.00 93.44 183 VAL A C 1
ATOM 1484 O O . VAL A 1 183 ? -11.866 9.313 -11.911 1.00 93.44 183 VAL A O 1
ATOM 1487 N N . ILE A 1 184 ? -13.751 8.103 -11.705 1.00 92.38 184 ILE A N 1
ATOM 1488 C CA . ILE A 1 184 ? -13.103 6.976 -11.030 1.00 92.38 184 ILE A CA 1
ATOM 1489 C C . ILE A 1 184 ? -12.379 6.165 -12.104 1.00 92.38 184 ILE A C 1
ATOM 1491 O O . ILE A 1 184 ? -13.018 5.653 -13.024 1.00 92.38 184 ILE A O 1
ATOM 1495 N N . ASP A 1 185 ? -11.065 6.067 -11.975 1.00 89.94 185 ASP A N 1
ATOM 1496 C CA . ASP A 1 185 ? -10.177 5.333 -12.873 1.00 89.94 185 ASP A CA 1
ATOM 1497 C C . ASP A 1 185 ? -9.339 4.331 -12.061 1.00 89.94 185 ASP A C 1
ATOM 1499 O O . ASP A 1 185 ? -9.446 4.256 -10.836 1.00 89.94 185 ASP A O 1
ATOM 1503 N N . SER A 1 186 ? -8.514 3.529 -12.724 1.00 87.06 186 SER A N 1
ATOM 1504 C CA . SER A 1 186 ? -7.685 2.509 -12.087 1.00 87.06 186 SER A CA 1
ATOM 1505 C C . SER A 1 186 ? -6.262 2.525 -12.620 1.00 87.06 186 SER A C 1
ATOM 1507 O O . SER A 1 186 ? -5.999 2.890 -13.766 1.00 87.06 186 SER A O 1
ATOM 1509 N N . ARG A 1 187 ? -5.317 2.089 -11.782 1.00 83.00 187 ARG A N 1
ATOM 1510 C CA . ARG A 1 187 ? -3.926 1.887 -12.202 1.00 83.00 187 ARG A CA 1
ATOM 1511 C C . ARG A 1 187 ? -3.649 0.405 -12.442 1.00 83.00 187 ARG A C 1
ATOM 1513 O O . ARG A 1 187 ? -4.056 -0.435 -11.622 1.00 83.00 187 ARG A O 1
ATOM 1520 N N . PRO A 1 188 ? -2.908 0.061 -13.511 1.00 84.06 188 PRO A N 1
ATOM 1521 C CA . PRO A 1 188 ? -2.461 -1.308 -13.719 1.00 84.06 188 PRO A CA 1
ATOM 1522 C C . PRO A 1 188 ? -1.537 -1.727 -12.567 1.00 84.06 188 PRO A C 1
ATOM 1524 O O . PRO A 1 188 ? -0.846 -0.903 -11.967 1.00 84.06 188 PRO A O 1
ATOM 1527 N N . THR A 1 189 ? -1.545 -3.012 -12.216 1.00 84.44 189 THR A N 1
ATOM 1528 C CA . THR A 1 189 ? -0.921 -3.541 -10.987 1.00 84.44 189 THR A CA 1
ATOM 1529 C C . THR A 1 189 ? 0.579 -3.249 -10.912 1.00 84.44 189 THR A C 1
ATOM 1531 O O . THR A 1 189 ? 1.126 -3.034 -9.834 1.00 84.44 189 THR A O 1
ATOM 1534 N N . ASP A 1 190 ? 1.258 -3.226 -12.057 1.00 82.62 190 ASP A N 1
ATOM 1535 C CA . ASP A 1 190 ? 2.683 -2.906 -12.179 1.00 82.62 190 ASP A CA 1
ATOM 1536 C C . ASP A 1 190 ? 3.003 -1.407 -12.018 1.00 82.62 190 ASP A C 1
ATOM 1538 O O . ASP A 1 190 ? 4.172 -1.060 -11.858 1.00 82.62 190 ASP A O 1
ATOM 1542 N N . ARG A 1 191 ? 1.985 -0.534 -11.982 1.00 83.69 191 ARG A N 1
ATOM 1543 C C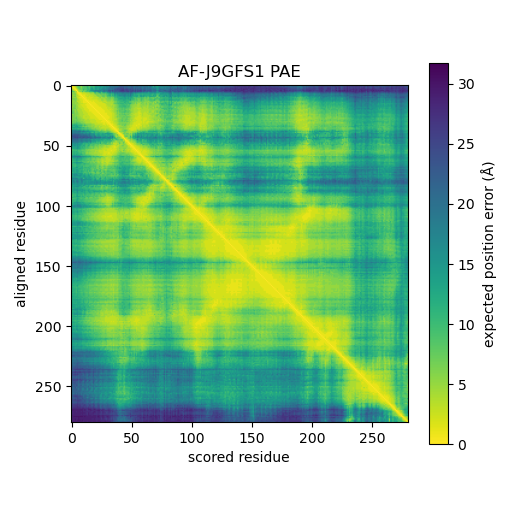A . ARG A 1 191 ? 2.101 0.924 -11.770 1.00 83.69 191 ARG A CA 1
ATOM 1544 C C . ARG A 1 191 ? 1.579 1.414 -10.432 1.00 83.69 191 ARG A C 1
ATOM 1546 O O . ARG A 1 191 ? 1.694 2.603 -10.145 1.00 83.69 191 ARG A O 1
ATOM 1553 N N . ARG A 1 192 ? 1.021 0.525 -9.617 1.00 85.62 192 ARG A N 1
ATOM 1554 C CA . ARG A 1 192 ? 0.576 0.869 -8.265 1.00 85.62 192 ARG A CA 1
ATOM 1555 C C . ARG A 1 192 ? 1.769 1.126 -7.351 1.00 85.62 192 ARG A C 1
ATOM 1557 O O . ARG A 1 192 ? 2.867 0.598 -7.560 1.00 85.62 192 ARG A O 1
ATOM 1564 N N . GLU A 1 193 ? 1.527 1.914 -6.319 1.00 83.56 193 GLU A N 1
ATOM 1565 C CA . GLU A 1 193 ? 2.436 2.159 -5.211 1.00 83.56 193 GLU A CA 1
ATOM 1566 C C . GLU A 1 193 ? 2.865 0.838 -4.568 1.00 83.56 193 GLU A C 1
ATOM 1568 O O . GLU A 1 193 ? 2.115 -0.144 -4.562 1.00 83.56 193 GLU A O 1
ATOM 1573 N N . ASN A 1 194 ? 4.086 0.804 -4.033 1.00 86.44 194 ASN A N 1
ATOM 1574 C CA . ASN A 1 194 ? 4.628 -0.359 -3.339 1.00 86.44 194 ASN A CA 1
ATOM 1575 C C . ASN A 1 194 ? 4.794 -0.034 -1.861 1.00 86.44 194 ASN A C 1
ATOM 1577 O O . ASN A 1 194 ? 5.299 1.029 -1.516 1.00 86.44 194 ASN A O 1
ATOM 1581 N N . TYR A 1 195 ? 4.377 -0.956 -1.004 1.00 87.06 195 TYR A N 1
ATOM 1582 C CA . TYR A 1 195 ? 4.537 -0.885 0.439 1.00 87.06 195 TYR A CA 1
ATOM 1583 C C . TYR A 1 195 ? 5.535 -1.947 0.870 1.00 87.06 195 TYR A C 1
ATOM 1585 O O . TYR A 1 195 ? 5.537 -3.061 0.344 1.00 87.06 195 TYR A O 1
ATOM 1593 N N . VAL A 1 196 ? 6.359 -1.593 1.851 1.00 87.44 196 VAL A N 1
ATOM 1594 C CA . VAL A 1 196 ? 7.282 -2.510 2.515 1.00 87.44 196 VAL A CA 1
ATOM 1595 C C . VAL A 1 196 ? 6.754 -2.749 3.919 1.00 87.44 196 VAL A C 1
ATOM 1597 O O . VAL A 1 196 ? 6.560 -1.795 4.670 1.00 87.44 196 VAL A O 1
ATOM 1600 N N . LYS A 1 197 ? 6.471 -4.005 4.268 1.00 87.88 197 LYS A N 1
ATOM 1601 C CA . LYS A 1 197 ? 5.995 -4.389 5.608 1.00 87.88 197 LYS A CA 1
ATOM 1602 C C . LYS A 1 197 ? 6.588 -5.729 6.023 1.00 87.88 197 LYS A C 1
ATOM 1604 O O . LYS A 1 197 ? 7.118 -6.466 5.198 1.00 87.88 197 LYS A O 1
ATOM 1609 N N . ARG A 1 198 ? 6.468 -6.055 7.309 1.00 87.88 198 ARG A N 1
ATOM 1610 C CA . ARG A 1 198 ? 6.832 -7.367 7.849 1.00 87.88 198 ARG A CA 1
ATOM 1611 C C . ARG A 1 198 ? 5.647 -8.332 7.762 1.00 87.88 198 ARG A C 1
ATOM 1613 O O . ARG A 1 198 ? 4.538 -7.979 8.158 1.00 87.88 198 ARG A O 1
ATOM 1620 N N . CYS A 1 199 ? 5.878 -9.549 7.279 1.00 89.31 199 CYS A N 1
ATOM 1621 C CA . CYS A 1 199 ? 4.877 -10.610 7.266 1.00 89.31 199 CYS A CA 1
ATOM 1622 C C . CYS A 1 199 ? 4.666 -11.151 8.688 1.00 89.31 199 CYS A C 1
ATOM 1624 O O . CYS A 1 199 ? 5.526 -11.838 9.229 1.00 89.31 199 CYS A O 1
ATOM 1626 N N . VAL A 1 200 ? 3.531 -10.834 9.310 1.00 89.94 200 VAL A N 1
ATOM 1627 C CA . VAL A 1 200 ? 3.221 -11.247 10.694 1.00 89.94 200 VAL A CA 1
ATOM 1628 C C . VAL A 1 200 ? 2.210 -12.390 10.786 1.00 89.94 200 VAL A C 1
ATOM 1630 O O . VAL A 1 200 ? 1.891 -12.810 11.890 1.00 89.94 200 VAL A O 1
ATOM 1633 N N . GLY A 1 201 ? 1.708 -12.898 9.658 1.00 91.62 201 GLY A N 1
ATOM 1634 C CA . GLY A 1 201 ? 0.766 -14.015 9.604 1.00 91.62 201 GLY A CA 1
ATOM 1635 C C . GLY A 1 201 ? 0.689 -14.614 8.201 1.00 91.62 201 GLY A C 1
ATOM 1636 O O . GLY A 1 201 ? 0.780 -13.891 7.209 1.00 91.62 201 GLY A O 1
ATOM 1637 N N . LEU A 1 202 ? 0.531 -15.935 8.123 1.00 92.75 202 LEU A N 1
ATOM 1638 C CA . LEU A 1 202 ? 0.441 -16.691 6.873 1.00 92.75 202 LEU A CA 1
ATOM 1639 C C . LEU A 1 202 ? -1.001 -17.151 6.584 1.00 92.75 202 LEU A C 1
ATOM 1641 O O . LEU A 1 202 ? -1.834 -17.200 7.494 1.00 92.75 202 LEU A O 1
ATOM 1645 N N . PRO A 1 203 ? -1.325 -17.505 5.323 1.00 92.88 203 PRO A N 1
ATOM 1646 C CA . PRO A 1 203 ? -2.644 -18.021 4.966 1.00 92.88 203 PRO A CA 1
ATOM 1647 C C . PRO A 1 203 ? -3.067 -19.208 5.840 1.00 92.88 203 PRO A C 1
ATOM 1649 O O . PRO A 1 203 ? -2.299 -20.144 6.047 1.00 92.88 203 PRO A O 1
ATOM 1652 N N . GLY A 1 204 ? -4.309 -19.172 6.323 1.00 93.81 204 GLY A N 1
ATOM 1653 C CA . GLY A 1 204 ? -4.881 -20.213 7.182 1.00 93.81 204 GLY A CA 1
ATOM 1654 C C . GLY A 1 204 ? -4.625 -20.031 8.680 1.00 93.81 204 GLY A C 1
ATOM 1655 O O . GLY A 1 204 ? -5.251 -20.738 9.464 1.00 93.81 204 GLY A O 1
ATOM 1656 N N . GLN A 1 205 ? -3.775 -19.083 9.088 1.00 94.56 205 GLN A N 1
ATOM 1657 C CA . GLN A 1 205 ? -3.524 -18.810 10.504 1.00 94.56 205 GLN A CA 1
ATOM 1658 C C . GLN A 1 205 ? -4.564 -17.866 11.111 1.00 94.56 205 GLN A C 1
ATOM 1660 O O . GLN A 1 205 ? -5.018 -16.910 10.476 1.00 94.56 205 GLN A O 1
ATOM 1665 N N . MET A 1 206 ? -4.888 -18.085 12.383 1.00 93.88 206 MET A N 1
ATOM 1666 C CA . MET A 1 206 ? -5.637 -17.133 13.195 1.00 93.88 206 MET A CA 1
ATOM 1667 C C . MET A 1 206 ? -4.678 -16.123 13.828 1.00 93.88 206 MET A C 1
ATOM 1669 O O . MET A 1 206 ? -3.921 -16.470 14.734 1.00 93.88 206 MET A O 1
ATOM 1673 N N . LEU A 1 207 ? -4.759 -14.863 13.398 1.00 93.56 207 LEU A N 1
ATOM 1674 C CA . LEU A 1 207 ? -4.025 -13.753 14.001 1.00 93.56 207 LEU A CA 1
ATOM 1675 C C . LEU A 1 207 ? -4.855 -13.093 15.106 1.00 93.56 207 LEU A C 1
ATOM 1677 O O . LEU A 1 207 ? -6.016 -12.740 14.905 1.00 93.56 207 LEU A O 1
ATOM 1681 N N . GLN A 1 208 ? -4.249 -12.898 16.274 1.00 92.44 208 GLN A N 1
ATOM 1682 C CA . GLN A 1 208 ? -4.838 -12.145 17.382 1.00 92.44 208 GLN A CA 1
ATOM 1683 C C . GLN A 1 208 ? -3.791 -11.205 17.975 1.00 92.44 208 GLN A C 1
ATOM 1685 O O . GLN A 1 208 ? -2.637 -11.587 18.113 1.00 92.44 208 GLN A O 1
ATOM 1690 N N . ILE A 1 209 ? -4.186 -10.006 18.393 1.00 88.88 209 ILE A N 1
ATOM 1691 C CA . ILE A 1 209 ? -3.307 -9.099 19.141 1.00 88.88 209 ILE A CA 1
ATOM 1692 C C . ILE A 1 209 ? -3.873 -8.979 20.552 1.00 88.88 209 ILE A C 1
ATOM 1694 O O . ILE A 1 209 ? -5.010 -8.546 20.729 1.00 88.88 209 ILE A O 1
ATOM 1698 N N . LYS A 1 210 ? -3.111 -9.403 21.564 1.00 85.06 210 LYS A N 1
ATOM 1699 C C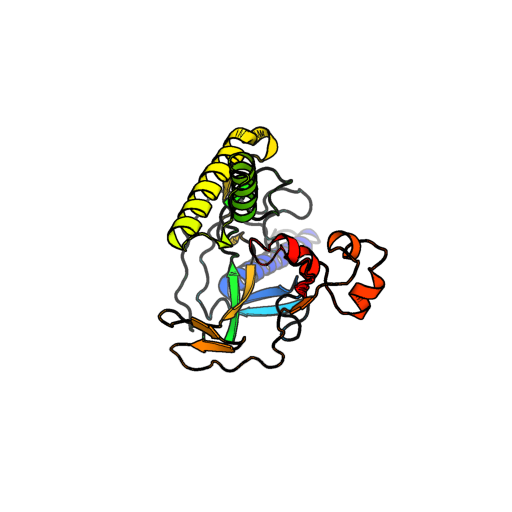A . LYS A 1 210 ? -3.517 -9.345 22.978 1.00 85.06 210 LYS A CA 1
ATOM 1700 C C . LYS A 1 210 ? -2.420 -8.656 23.766 1.00 85.06 210 LYS A C 1
ATOM 1702 O O . LYS A 1 210 ? -1.283 -9.116 23.749 1.00 85.06 210 LYS A O 1
ATOM 1707 N N . ASN A 1 211 ? -2.756 -7.563 24.450 1.00 83.75 211 ASN A N 1
ATOM 1708 C CA . ASN A 1 211 ? -1.795 -6.758 25.213 1.00 83.75 211 ASN A CA 1
ATOM 1709 C C . ASN A 1 211 ? -0.535 -6.423 24.396 1.00 83.75 211 ASN A C 1
ATOM 1711 O O . ASN A 1 211 ? 0.578 -6.581 24.882 1.00 83.75 211 ASN A O 1
ATOM 1715 N N . LYS A 1 212 ? -0.734 -5.991 23.141 1.00 81.62 212 LYS A N 1
ATOM 1716 C CA . LYS A 1 212 ? 0.315 -5.645 22.161 1.00 81.62 212 LYS A CA 1
ATOM 1717 C C . LYS A 1 212 ? 1.161 -6.815 21.633 1.00 81.62 212 LYS A C 1
ATOM 1719 O O . LYS A 1 212 ? 1.961 -6.603 20.734 1.00 81.62 212 LYS A O 1
ATOM 1724 N N . ILE A 1 213 ? 0.933 -8.040 22.103 1.00 84.31 213 ILE A N 1
ATOM 1725 C CA . ILE A 1 213 ? 1.614 -9.240 21.609 1.00 84.31 213 ILE A CA 1
ATOM 1726 C C . ILE A 1 213 ? 0.786 -9.857 20.480 1.00 84.31 213 ILE A C 1
ATOM 1728 O O . ILE A 1 213 ? -0.423 -10.068 20.629 1.00 84.31 213 ILE A O 1
ATOM 1732 N N . VAL A 1 214 ? 1.441 -10.172 19.363 1.00 88.88 214 VAL A N 1
ATOM 1733 C CA . VAL A 1 214 ? 0.841 -10.917 18.249 1.00 88.88 214 VAL A CA 1
ATOM 1734 C C . VAL A 1 214 ? 0.808 -12.403 18.599 1.00 88.88 214 VAL A C 1
ATOM 1736 O O . VAL A 1 214 ? 1.822 -12.981 18.975 1.00 88.88 214 VAL A O 1
ATOM 1739 N N . TYR A 1 215 ? -0.350 -13.033 18.447 1.00 93.00 215 TYR A N 1
ATOM 1740 C CA . TYR A 1 215 ? -0.564 -14.468 18.582 1.00 93.00 215 TYR A CA 1
ATOM 1741 C C . TYR A 1 215 ? -0.973 -15.048 17.232 1.00 93.00 215 TYR A C 1
ATOM 1743 O O . TYR A 1 215 ? -1.848 -14.500 16.562 1.00 93.00 215 TYR A O 1
ATOM 1751 N N . LEU A 1 216 ? -0.376 -16.183 16.878 1.00 93.50 216 LEU A N 1
ATOM 1752 C CA . LEU A 1 216 ? -0.707 -16.987 15.709 1.00 93.50 216 LEU A CA 1
ATOM 1753 C C . LEU A 1 216 ? -1.169 -18.360 16.180 1.00 93.50 216 LEU A C 1
ATOM 1755 O O . LEU A 1 216 ? -0.438 -19.058 16.884 1.00 93.50 216 LEU A O 1
ATOM 1759 N N . ASP A 1 217 ? -2.410 -18.716 15.854 1.00 94.38 217 ASP A N 1
ATOM 1760 C CA . ASP A 1 217 ? -3.031 -19.987 16.251 1.00 94.38 217 ASP A CA 1
ATOM 1761 C C . ASP A 1 217 ? -2.956 -20.225 17.774 1.00 94.38 217 ASP A C 1
ATOM 1763 O O . ASP A 1 217 ? -2.691 -21.323 18.265 1.00 94.38 217 ASP A O 1
ATOM 1767 N N . GLY A 1 218 ? -3.136 -19.143 18.540 1.00 93.12 218 GLY A N 1
ATOM 1768 C CA . GLY A 1 218 ? -3.076 -19.137 20.003 1.00 93.12 218 GLY A CA 1
ATOM 1769 C C . GLY A 1 218 ? -1.666 -19.115 20.608 1.00 93.12 218 GLY A C 1
ATOM 1770 O O . GLY A 1 218 ? -1.552 -18.990 21.827 1.00 93.12 218 GLY A O 1
ATOM 1771 N N . LYS A 1 219 ? -0.597 -19.180 19.804 1.00 92.81 219 LYS A N 1
ATOM 1772 C CA . LYS A 1 219 ? 0.799 -19.118 20.271 1.00 92.81 219 LYS A CA 1
ATOM 1773 C C . LYS A 1 219 ? 1.375 -17.712 20.094 1.00 92.81 219 LYS A C 1
ATOM 1775 O O . LYS A 1 219 ? 1.163 -17.126 19.036 1.00 92.81 219 LYS A O 1
ATOM 1780 N N . PRO A 1 220 ? 2.107 -17.160 21.077 1.00 89.94 220 PRO A N 1
ATOM 1781 C CA . PRO A 1 220 ? 2.741 -15.856 20.915 1.00 89.94 220 PRO A CA 1
ATOM 1782 C C . PRO A 1 220 ? 3.808 -15.920 19.813 1.00 89.94 220 PRO A C 1
ATOM 1784 O O . PRO A 1 220 ? 4.653 -16.817 19.810 1.00 89.94 220 PRO A O 1
ATOM 1787 N N . ASN A 1 221 ? 3.760 -14.977 18.873 1.00 85.44 221 ASN A N 1
ATOM 1788 C CA . ASN A 1 221 ? 4.805 -14.775 17.878 1.00 85.44 221 ASN A CA 1
ATOM 1789 C C . ASN A 1 221 ? 5.997 -14.065 18.534 1.00 85.44 221 ASN A C 1
ATOM 1791 O O . ASN A 1 221 ? 5.815 -13.206 19.399 1.00 85.44 221 ASN A O 1
ATOM 1795 N N . LYS A 1 222 ? 7.217 -14.407 18.112 1.00 82.12 222 LYS A N 1
ATOM 1796 C CA . LYS A 1 222 ? 8.417 -13.711 18.580 1.00 82.12 222 LYS A CA 1
ATOM 1797 C C . LYS A 1 222 ? 8.367 -12.271 18.073 1.00 82.12 222 LYS A C 1
ATOM 1799 O O . LYS A 1 222 ? 8.274 -12.044 16.869 1.00 82.12 222 LYS A O 1
ATOM 1804 N N . GLU A 1 223 ? 8.447 -11.313 18.987 1.00 78.44 223 GLU A N 1
ATOM 1805 C CA . GLU A 1 223 ? 8.540 -9.904 18.625 1.00 78.44 223 GLU A CA 1
ATOM 1806 C C . GLU A 1 223 ? 9.886 -9.620 17.931 1.00 78.44 223 GLU A C 1
ATOM 1808 O O . GLU A 1 223 ? 10.920 -10.150 18.356 1.00 78.44 223 GLU A O 1
ATOM 1813 N N . PRO A 1 224 ? 9.896 -8.820 16.851 1.00 74.12 224 PRO A N 1
ATOM 1814 C CA . PRO A 1 224 ? 11.128 -8.336 16.241 1.00 74.12 224 PRO A CA 1
ATOM 1815 C C . PRO A 1 224 ? 12.056 -7.642 17.246 1.00 74.12 224 PRO A C 1
ATOM 1817 O O . PRO A 1 224 ? 11.616 -7.033 18.220 1.00 74.12 224 PRO A O 1
ATOM 1820 N N . GLU A 1 225 ? 13.358 -7.673 16.980 1.00 69.38 225 GLU A N 1
ATOM 1821 C CA . GLU A 1 225 ? 14.285 -6.800 17.697 1.00 69.38 225 GLU A CA 1
ATOM 1822 C C . GLU A 1 225 ? 13.927 -5.343 17.350 1.00 69.38 225 GLU A C 1
ATOM 1824 O O . GLU A 1 225 ? 13.754 -5.006 16.178 1.00 69.38 225 GLU A O 1
ATOM 1829 N N . ASN A 1 226 ? 13.756 -4.496 18.371 1.00 73.81 226 ASN A N 1
ATOM 1830 C CA . ASN A 1 226 ? 13.340 -3.088 18.262 1.00 73.81 226 ASN A CA 1
ATOM 1831 C C . ASN A 1 226 ? 11.870 -2.823 17.873 1.00 73.81 226 ASN A C 1
ATOM 1833 O O . ASN A 1 226 ? 11.602 -1.840 17.180 1.00 73.81 226 ASN A O 1
ATOM 1837 N N . VAL A 1 227 ? 10.906 -3.631 18.339 1.00 72.38 227 VAL A N 1
ATOM 1838 C CA . VAL A 1 227 ? 9.476 -3.277 18.208 1.00 72.38 227 VAL A CA 1
ATOM 1839 C C . VAL A 1 227 ? 9.211 -1.869 18.747 1.00 72.38 227 VAL A C 1
ATOM 1841 O O . VAL A 1 227 ? 9.553 -1.536 19.884 1.00 72.38 227 VAL A O 1
ATOM 1844 N N . GLN A 1 228 ? 8.570 -1.049 17.918 1.00 71.38 228 GLN A N 1
ATOM 1845 C CA . GLN A 1 228 ? 7.941 0.195 18.333 1.00 71.38 228 GLN A CA 1
ATOM 1846 C C . GLN A 1 228 ? 6.467 -0.068 18.604 1.00 71.38 228 GLN A C 1
ATOM 1848 O O . GLN A 1 228 ? 5.811 -0.833 17.896 1.00 71.38 228 GLN A O 1
ATOM 1853 N N . TYR A 1 229 ? 5.952 0.582 19.637 1.00 72.38 229 TYR A N 1
ATOM 1854 C CA . TYR A 1 229 ? 4.528 0.592 19.913 1.00 72.38 229 TYR A CA 1
ATOM 1855 C C . TYR A 1 229 ? 4.014 1.989 19.677 1.00 72.38 229 TYR A C 1
ATOM 1857 O O . TYR A 1 229 ? 4.659 2.941 20.095 1.00 72.38 229 TYR A O 1
ATOM 1865 N N . THR A 1 230 ? 2.824 2.064 19.104 1.00 67.69 230 THR A N 1
ATOM 1866 C CA . THR A 1 230 ? 2.074 3.303 19.040 1.00 67.69 230 THR A CA 1
ATOM 1867 C C . THR A 1 230 ? 1.452 3.592 20.403 1.00 67.69 230 THR A C 1
ATOM 1869 O O . THR A 1 230 ? 0.803 2.740 21.026 1.00 67.69 230 THR A O 1
ATOM 1872 N N . TYR A 1 231 ? 1.654 4.809 20.868 1.00 67.19 231 TYR A N 1
ATOM 1873 C CA . TYR A 1 231 ? 1.135 5.386 22.084 1.00 67.19 231 TYR A CA 1
ATOM 1874 C C . TYR A 1 231 ? 0.207 6.529 21.731 1.00 67.19 231 TYR A C 1
ATOM 1876 O O . TYR A 1 231 ? 0.453 7.322 20.830 1.00 67.19 231 TYR A O 1
ATOM 1884 N N . PHE A 1 232 ? -0.854 6.638 22.514 1.00 65.88 232 PHE A N 1
ATOM 1885 C CA . PHE A 1 232 ? -1.740 7.777 22.464 1.00 65.88 232 PHE A CA 1
ATOM 1886 C C . PHE A 1 232 ? -1.376 8.751 23.587 1.00 65.88 232 PHE A C 1
ATOM 1888 O O . PHE A 1 232 ? -1.557 8.447 24.769 1.00 65.88 232 PHE A O 1
ATOM 1895 N N . ILE A 1 233 ? -0.870 9.927 23.225 1.00 67.06 233 ILE A N 1
ATOM 1896 C CA . ILE A 1 233 ? -0.397 10.953 24.157 1.00 67.06 233 ILE A CA 1
ATOM 1897 C C . ILE A 1 233 ? -1.360 12.139 24.148 1.00 67.06 233 ILE A C 1
ATOM 1899 O O . ILE A 1 233 ? -1.443 12.870 23.170 1.00 67.06 233 ILE A O 1
ATOM 1903 N N . LYS A 1 234 ? -2.073 12.388 25.249 1.00 67.62 234 LYS A N 1
ATOM 1904 C CA . LYS A 1 234 ? -2.887 13.605 25.395 1.00 67.62 234 LYS A CA 1
ATOM 1905 C C . LYS A 1 234 ? -2.067 14.690 26.069 1.00 67.62 234 LYS A C 1
ATOM 1907 O O . LYS A 1 234 ? -1.736 14.572 27.250 1.00 67.62 234 LYS A O 1
ATOM 1912 N N . TRP A 1 235 ? -1.812 15.776 25.354 1.00 68.44 235 TRP A N 1
ATOM 1913 C CA . TRP A 1 235 ? -1.142 16.939 25.922 1.00 68.44 235 TRP A CA 1
ATOM 1914 C C . TRP A 1 235 ? -2.146 17.820 26.664 1.00 68.44 235 TRP A C 1
ATOM 1916 O O . TRP A 1 235 ? -3.284 18.017 26.233 1.00 68.44 235 TRP A O 1
ATOM 1926 N N . ARG A 1 236 ? -1.740 18.357 27.817 1.00 74.94 236 ARG A N 1
ATOM 1927 C CA . ARG A 1 236 ? -2.571 19.318 28.550 1.00 74.94 236 ARG A CA 1
ATOM 1928 C C . ARG A 1 236 ? -2.459 20.682 27.877 1.00 74.94 236 ARG A C 1
ATOM 1930 O O . ARG A 1 236 ? -1.397 21.289 27.916 1.00 74.94 236 ARG A O 1
ATOM 1937 N N . GLY A 1 237 ? -3.562 21.159 27.304 1.00 74.81 237 GLY A N 1
ATOM 1938 C CA . GLY A 1 237 ? -3.656 22.512 26.746 1.00 74.81 237 GLY A CA 1
ATOM 1939 C C . GLY A 1 237 ? -2.980 22.708 25.386 1.00 74.81 237 GLY A C 1
ATOM 1940 O O . GLY A 1 237 ? -2.706 23.847 25.032 1.00 74.81 237 GLY A O 1
ATOM 1941 N N . VAL A 1 238 ? -2.707 21.628 24.643 1.00 73.31 238 VAL A N 1
ATOM 1942 C CA . VAL A 1 238 ? -2.198 21.684 23.263 1.00 73.31 238 VAL A CA 1
ATOM 1943 C C . VAL A 1 238 ? -3.051 20.767 22.397 1.00 73.31 238 VAL A C 1
ATOM 1945 O O . VAL A 1 238 ? -3.203 19.584 22.703 1.00 73.31 238 VAL A O 1
ATOM 1948 N N . THR A 1 239 ? -3.632 21.317 21.336 1.00 71.25 239 THR A N 1
ATOM 1949 C CA . THR A 1 239 ? -4.382 20.552 20.331 1.00 71.25 239 THR A CA 1
ATOM 1950 C C . THR A 1 239 ? -3.440 19.921 19.300 1.00 71.25 239 THR A C 1
ATOM 1952 O O . THR A 1 239 ? -2.332 20.407 19.077 1.00 71.25 239 THR A O 1
ATOM 1955 N N . ALA A 1 240 ? -3.880 18.856 18.621 1.00 68.00 240 ALA A N 1
ATOM 1956 C CA . ALA A 1 240 ? -3.097 18.229 17.549 1.00 68.00 240 ALA A CA 1
ATOM 1957 C C . ALA A 1 240 ? -2.771 19.217 16.409 1.00 68.00 240 ALA A C 1
ATOM 1959 O O . ALA A 1 240 ? -1.649 19.247 15.910 1.00 68.00 240 ALA A O 1
ATOM 1960 N N . SER A 1 241 ? -3.727 20.083 16.055 1.00 68.69 241 SER A N 1
ATOM 1961 C CA . SER A 1 241 ? -3.539 21.154 15.070 1.00 68.69 241 SER A CA 1
ATOM 1962 C C . SER A 1 241 ? -2.493 22.179 15.500 1.00 68.69 241 SER A C 1
ATOM 1964 O O . SER A 1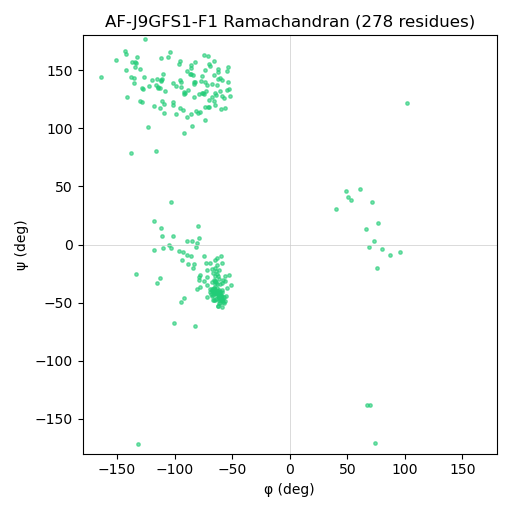 241 ? -1.727 22.657 14.670 1.00 68.69 241 SER A O 1
ATOM 1966 N N . GLU A 1 242 ? -2.433 22.514 16.791 1.00 73.81 242 GLU A N 1
ATOM 1967 C CA . GLU A 1 242 ? -1.396 23.407 17.306 1.00 73.81 242 GLU A CA 1
ATOM 1968 C C . GLU A 1 242 ? -0.024 22.739 17.281 1.00 73.81 242 GLU A C 1
ATOM 1970 O O . GLU A 1 242 ? 0.936 23.418 16.931 1.00 73.81 242 GLU A O 1
ATOM 1975 N N . LEU A 1 243 ? 0.075 21.436 17.583 1.00 73.06 243 LEU A N 1
ATOM 1976 C CA . LEU A 1 243 ? 1.343 20.694 17.539 1.00 73.06 243 LEU A CA 1
ATOM 1977 C C . LEU A 1 243 ? 1.969 20.681 16.131 1.00 73.06 243 LEU A C 1
ATOM 1979 O O . LEU A 1 243 ? 3.189 20.731 16.007 1.00 73.06 243 LEU A O 1
ATOM 1983 N N . LEU A 1 244 ? 1.154 20.655 15.071 1.00 73.06 244 LEU A N 1
ATOM 1984 C CA . LEU A 1 244 ? 1.633 20.773 13.684 1.00 73.06 244 LEU A CA 1
ATOM 1985 C C . LEU A 1 244 ? 2.180 22.165 13.341 1.00 73.06 244 LEU A C 1
ATOM 1987 O O . LEU A 1 244 ? 2.843 22.338 12.320 1.00 73.06 244 LEU A O 1
ATOM 1991 N N . GLY A 1 245 ? 1.881 23.173 14.157 1.00 76.38 245 GLY A N 1
ATOM 1992 C CA . GLY A 1 245 ? 2.350 24.530 13.936 1.00 76.38 245 GLY A CA 1
ATOM 1993 C C . GLY A 1 245 ? 3.856 24.668 14.155 1.00 76.38 245 GLY A C 1
ATOM 1994 O O . GLY A 1 245 ? 4.452 23.992 14.993 1.00 76.38 245 GLY A O 1
ATOM 1995 N N . GLN A 1 246 ? 4.460 25.651 13.478 1.00 81.69 246 GLN A N 1
ATOM 1996 C CA . GLN A 1 246 ? 5.891 25.977 13.603 1.00 81.69 246 GLN A CA 1
ATOM 1997 C C . GLN A 1 246 ? 6.345 26.191 15.058 1.00 81.69 246 GLN A C 1
ATOM 1999 O O . GLN A 1 246 ? 7.499 25.937 15.384 1.00 81.69 246 GLN A O 1
ATOM 2004 N N . ARG A 1 247 ? 5.432 26.603 15.953 1.00 84.06 247 ARG A N 1
ATOM 2005 C CA . ARG A 1 247 ? 5.700 26.788 17.389 1.00 84.06 247 ARG A CA 1
ATOM 2006 C C . ARG A 1 247 ? 6.244 25.530 18.075 1.00 84.06 247 ARG A C 1
ATOM 2008 O O . ARG A 1 247 ? 6.986 25.663 19.040 1.00 84.06 247 ARG A O 1
ATOM 2015 N N . TYR A 1 248 ? 5.856 24.340 17.620 1.00 81.88 248 TYR A N 1
ATOM 2016 C CA . TYR A 1 248 ? 6.243 23.070 18.242 1.00 81.88 248 TYR A CA 1
ATOM 2017 C C . TYR A 1 248 ? 7.182 22.237 17.371 1.00 81.88 248 TYR A C 1
ATOM 2019 O O . TYR A 1 248 ? 7.378 21.057 17.648 1.00 81.88 248 TYR A O 1
ATOM 2027 N N . ASP A 1 249 ? 7.779 22.822 16.331 1.00 82.50 249 ASP A N 1
ATOM 2028 C CA . ASP A 1 249 ? 8.670 22.092 15.429 1.00 82.50 249 ASP A CA 1
ATOM 2029 C C . ASP A 1 249 ? 9.892 21.512 16.158 1.00 82.50 249 ASP A C 1
ATOM 2031 O O . ASP A 1 249 ? 10.186 20.324 16.037 1.00 82.50 249 ASP A O 1
ATOM 2035 N N . ASP A 1 250 ? 10.539 22.318 17.002 1.00 84.75 250 ASP A N 1
ATOM 2036 C CA . ASP A 1 250 ? 11.691 21.874 17.792 1.00 84.75 250 ASP A CA 1
ATOM 2037 C C . ASP A 1 250 ? 11.307 20.798 18.815 1.00 84.75 250 ASP A C 1
ATOM 2039 O O . ASP A 1 250 ? 12.029 19.818 18.970 1.00 84.75 250 ASP A O 1
ATOM 2043 N N . LEU A 1 251 ? 10.132 20.923 19.446 1.00 82.12 251 LEU A N 1
ATOM 2044 C CA . LEU A 1 251 ? 9.621 19.921 20.387 1.00 82.12 251 LEU A CA 1
ATOM 2045 C C . LEU A 1 251 ? 9.327 18.588 19.684 1.00 82.12 251 LEU A C 1
ATOM 2047 O O . LEU A 1 251 ? 9.637 17.526 20.218 1.00 82.12 251 LEU A O 1
ATOM 2051 N N . ARG A 1 252 ? 8.740 18.627 18.481 1.00 82.19 252 ARG A N 1
ATOM 2052 C CA . ARG A 1 252 ? 8.500 17.421 17.677 1.00 82.19 252 ARG A CA 1
ATOM 2053 C C . ARG A 1 252 ? 9.816 16.737 17.316 1.00 82.19 252 ARG A C 1
ATOM 2055 O O . ARG A 1 252 ? 9.920 15.527 17.484 1.00 82.19 252 ARG A O 1
ATOM 2062 N N . LYS A 1 253 ? 10.830 17.501 16.899 1.00 81.19 253 LYS A N 1
ATOM 2063 C CA . LYS A 1 253 ? 12.170 16.970 16.602 1.00 81.19 253 LYS A CA 1
ATOM 2064 C C . LYS A 1 253 ? 12.845 16.381 17.839 1.00 81.19 253 LYS A C 1
ATOM 2066 O O . LYS A 1 253 ? 13.386 15.287 17.756 1.00 81.19 253 LYS A O 1
ATOM 2071 N N . GLU A 1 254 ? 12.784 17.068 18.980 1.00 83.69 254 GLU A N 1
ATOM 2072 C CA . GLU A 1 254 ? 13.350 16.586 20.249 1.00 83.69 254 GLU A CA 1
ATOM 2073 C C . GLU A 1 254 ? 12.730 15.248 20.676 1.00 83.69 254 GLU A C 1
ATOM 2075 O O . GLU A 1 254 ? 13.430 14.345 21.132 1.00 83.69 254 GLU A O 1
ATOM 2080 N N . LEU A 1 255 ? 11.417 15.105 20.494 1.00 78.44 255 LEU A N 1
ATOM 2081 C CA . LEU A 1 255 ? 10.665 13.912 20.879 1.00 78.44 255 LEU A CA 1
ATOM 2082 C C . LEU A 1 255 ? 10.596 12.837 19.783 1.00 78.44 255 LEU A C 1
ATOM 2084 O O . LEU A 1 255 ? 9.943 11.815 19.999 1.00 78.44 255 LEU A O 1
ATOM 2088 N N . ASN A 1 256 ? 11.255 13.048 18.638 1.00 75.50 256 ASN A N 1
ATOM 2089 C CA . ASN A 1 256 ? 11.166 12.201 17.443 1.00 75.50 256 ASN A CA 1
ATOM 2090 C C . ASN A 1 256 ? 9.715 11.920 17.004 1.00 75.50 256 ASN A C 1
ATOM 2092 O O . ASN A 1 256 ? 9.384 10.799 16.638 1.00 75.50 256 ASN A O 1
ATOM 2096 N N . ILE A 1 257 ? 8.845 12.931 17.068 1.00 74.62 257 ILE A N 1
ATOM 2097 C CA . ILE A 1 257 ? 7.477 12.859 16.546 1.00 74.62 257 ILE A CA 1
ATOM 2098 C C . ILE A 1 257 ? 7.522 13.308 15.085 1.00 74.62 257 ILE A C 1
ATOM 2100 O O . ILE A 1 257 ? 7.745 14.488 14.797 1.00 74.62 257 ILE A O 1
ATOM 2104 N N . SER A 1 258 ? 7.321 12.372 14.163 1.00 72.69 258 SER A N 1
ATOM 2105 C CA . SER A 1 258 ? 7.314 12.648 12.729 1.00 72.69 258 SER A CA 1
ATOM 2106 C C . SER A 1 258 ? 6.029 13.362 12.289 1.00 72.69 258 SER A C 1
ATOM 2108 O O . SER A 1 258 ? 5.015 13.387 12.990 1.00 72.69 258 SER A O 1
ATOM 2110 N N . GLU A 1 259 ? 6.043 13.965 11.098 1.00 68.81 259 GLU A N 1
ATOM 2111 C CA . GLU A 1 259 ? 4.816 14.521 10.511 1.00 68.81 259 GLU A CA 1
ATOM 2112 C C . GLU A 1 259 ? 3.777 13.436 10.214 1.00 68.81 259 GLU A C 1
ATOM 2114 O O . GLU A 1 259 ? 2.584 13.694 10.362 1.00 68.81 259 GLU A O 1
ATOM 2119 N N . GLU A 1 260 ? 4.219 12.225 9.860 1.00 68.50 260 GLU A N 1
ATOM 2120 C CA . GLU A 1 260 ? 3.351 11.063 9.646 1.00 68.50 260 GLU A CA 1
ATOM 2121 C C . GLU A 1 260 ? 2.637 10.665 10.947 1.00 68.50 260 GLU A C 1
ATOM 2123 O O . GLU A 1 260 ? 1.428 10.427 10.928 1.00 68.50 260 GLU A O 1
ATOM 2128 N N . ASP A 1 261 ? 3.329 10.706 12.091 1.00 68.81 261 ASP A N 1
ATOM 2129 C CA . ASP A 1 261 ? 2.732 10.409 13.401 1.00 68.81 261 ASP A CA 1
ATOM 2130 C C . ASP A 1 261 ? 1.594 11.379 13.724 1.00 68.81 261 ASP A C 1
ATOM 2132 O O . ASP A 1 261 ? 0.514 10.979 14.158 1.00 68.81 261 ASP A O 1
ATOM 2136 N N . VAL A 1 262 ? 1.772 12.666 13.432 1.00 66.19 262 VAL A N 1
ATOM 2137 C CA . VAL A 1 262 ? 0.723 13.656 13.692 1.00 66.19 262 VAL A CA 1
ATOM 2138 C C . VAL A 1 262 ? -0.383 13.607 12.633 1.00 66.19 262 VAL A C 1
ATOM 2140 O O . VAL A 1 262 ? -1.555 13.748 12.974 1.00 66.19 262 VAL A O 1
ATOM 2143 N N . GLN A 1 263 ? -0.057 13.363 11.360 1.00 65.06 263 GLN A N 1
ATOM 2144 C CA . GLN A 1 263 ? -1.057 13.180 10.301 1.00 65.06 263 GLN A CA 1
ATOM 2145 C C . GLN A 1 263 ? -1.909 11.936 10.531 1.00 65.06 263 GLN A C 1
ATOM 2147 O O . GLN A 1 263 ? -3.105 11.957 10.239 1.00 65.06 263 GLN A O 1
ATOM 2152 N N . SER A 1 264 ? -1.336 10.876 11.103 1.00 63.09 264 SER A N 1
ATOM 2153 C CA . SER A 1 264 ? -2.066 9.639 11.362 1.00 63.09 264 SER A CA 1
ATOM 2154 C C . SER A 1 264 ? -3.220 9.800 12.356 1.00 63.09 264 SER A C 1
ATOM 2156 O O . SER A 1 264 ? -4.176 9.026 12.325 1.00 63.09 264 SER A O 1
ATOM 2158 N N . LEU A 1 265 ? -3.226 10.889 13.132 1.00 58.56 265 LEU A N 1
ATOM 2159 C CA . LEU A 1 265 ? -4.362 11.295 13.960 1.00 58.56 265 LEU A CA 1
ATOM 2160 C C . LEU A 1 265 ? -5.621 11.600 13.156 1.00 58.56 265 LEU A C 1
ATOM 2162 O O . LEU A 1 265 ? -6.723 11.410 13.662 1.00 58.56 265 LEU A O 1
ATOM 2166 N N . SER A 1 266 ? -5.466 12.062 11.915 1.00 52.44 266 SER A N 1
ATOM 2167 C CA . SER A 1 266 ? -6.595 12.328 11.021 1.00 52.44 266 SER A CA 1
ATOM 2168 C C . SER A 1 266 ? -7.252 11.052 10.483 1.00 52.44 266 SER A C 1
ATOM 2170 O O . SER A 1 266 ? -8.376 11.118 9.991 1.00 52.44 266 SER A O 1
ATOM 2172 N N . TYR A 1 267 ? -6.579 9.900 10.598 1.00 53.78 267 TYR A N 1
ATOM 2173 C CA . TYR A 1 267 ? -7.108 8.589 10.205 1.00 53.78 267 TYR A CA 1
ATOM 2174 C C . TYR A 1 267 ? -7.789 7.842 11.358 1.00 53.78 267 TYR A C 1
ATOM 2176 O O . TYR A 1 267 ? -8.363 6.775 11.137 1.00 53.78 267 TYR A O 1
ATOM 2184 N N . LEU A 1 268 ? -7.715 8.361 12.587 1.00 54.41 268 LEU A N 1
ATOM 2185 C CA . LEU A 1 268 ? -8.438 7.793 13.720 1.00 54.41 268 LEU A CA 1
ATOM 2186 C C . LEU A 1 268 ? -9.929 8.087 13.555 1.00 54.41 268 LEU A C 1
ATOM 2188 O O . LEU A 1 268 ? -10.289 9.205 13.210 1.00 54.41 268 LEU A O 1
ATOM 2192 N N . HIS A 1 269 ? -10.779 7.098 13.839 1.00 49.50 269 HIS A N 1
ATOM 2193 C CA . HIS A 1 269 ? -12.243 7.197 13.791 1.00 49.50 269 HIS A CA 1
ATOM 2194 C C . HIS A 1 269 ? -12.856 6.662 15.090 1.00 49.50 269 HIS A C 1
ATOM 2196 O O . HIS A 1 269 ? -12.293 5.786 15.745 1.00 49.50 269 HIS A O 1
ATOM 2202 N N . GLY A 1 270 ? -14.027 7.170 15.483 1.00 51.72 270 GLY A N 1
ATOM 2203 C CA . GLY A 1 270 ? -14.756 6.683 16.662 1.00 51.72 270 GLY A CA 1
ATOM 2204 C C . GLY A 1 270 ? -14.098 7.018 18.013 1.00 51.72 270 GLY A C 1
ATOM 2205 O O . GLY A 1 270 ? -13.634 8.137 18.229 1.00 51.72 270 GLY A O 1
ATOM 2206 N N . ALA A 1 271 ? -14.091 6.052 18.944 1.00 40.75 271 ALA A N 1
ATOM 2207 C CA . ALA A 1 271 ? -13.653 6.222 20.342 1.00 40.75 271 ALA A CA 1
ATOM 2208 C C . ALA A 1 271 ? -12.189 6.691 20.509 1.00 40.75 271 ALA A C 1
ATOM 2210 O O . ALA A 1 271 ? -11.811 7.163 21.586 1.00 40.75 271 ALA A O 1
ATOM 2211 N N . ASP A 1 272 ? -11.382 6.585 19.451 1.00 42.66 272 ASP A N 1
ATOM 2212 C CA . ASP A 1 272 ? -9.978 6.997 19.427 1.00 42.66 272 ASP A CA 1
ATOM 2213 C C . ASP A 1 272 ? -9.806 8.526 19.280 1.00 42.66 272 ASP A C 1
ATOM 2215 O O . ASP A 1 272 ? -8.830 9.084 19.786 1.00 42.66 272 ASP A O 1
ATOM 2219 N N . ILE A 1 273 ? -10.780 9.236 18.680 1.00 45.91 273 ILE A N 1
ATOM 2220 C CA . ILE A 1 273 ? -10.737 10.702 18.480 1.00 45.91 273 ILE A CA 1
ATOM 2221 C C . ILE A 1 273 ? -11.142 11.476 19.745 1.00 45.91 273 ILE A C 1
ATOM 2223 O O . ILE A 1 273 ? -10.539 12.506 20.062 1.00 45.91 273 ILE A O 1
ATOM 2227 N N . GLU A 1 274 ? -12.134 10.994 20.508 1.00 47.06 274 GLU A N 1
ATOM 2228 C CA . GLU A 1 274 ? -12.754 11.735 21.631 1.00 47.06 274 GLU A CA 1
ATOM 2229 C C . GLU A 1 274 ? -11.774 12.133 22.750 1.00 47.06 274 GLU A C 1
ATOM 2231 O O . GLU A 1 274 ? -12.095 12.914 23.651 1.00 47.06 274 GLU A O 1
ATOM 2236 N N . ARG A 1 275 ? -10.543 11.619 22.719 1.00 46.34 275 ARG A N 1
ATOM 2237 C CA . ARG A 1 275 ? -9.561 11.815 23.780 1.00 46.34 275 ARG A CA 1
ATOM 2238 C C . ARG A 1 275 ? -8.470 12.837 23.471 1.00 46.34 275 ARG A C 1
ATOM 2240 O O . ARG A 1 275 ? -7.746 13.158 24.409 1.00 46.34 275 ARG A O 1
ATOM 2247 N N . GLY A 1 276 ? -8.400 13.444 22.282 1.00 44.88 276 GLY A N 1
ATOM 2248 C CA . GLY A 1 276 ? -7.423 14.512 21.990 1.00 44.88 276 GLY A CA 1
ATOM 2249 C C . GLY A 1 276 ? -5.972 14.039 22.119 1.00 44.88 276 GLY A C 1
ATOM 2250 O O . GLY A 1 276 ? -5.170 14.647 22.826 1.00 44.88 276 GLY A O 1
ATOM 2251 N N . LEU A 1 277 ? -5.680 12.891 21.516 1.00 48.84 277 LEU A N 1
ATOM 2252 C CA . LEU A 1 277 ? -4.407 12.188 21.627 1.00 48.84 277 LEU A CA 1
ATOM 2253 C C . LEU A 1 277 ? -3.504 12.557 20.437 1.00 48.84 277 LEU A C 1
ATOM 2255 O O . LEU A 1 277 ? -3.999 12.961 19.393 1.00 48.84 277 LEU A O 1
ATOM 2259 N N . ILE A 1 278 ? -2.192 12.435 20.614 1.00 48.78 278 ILE A N 1
ATOM 2260 C CA . ILE A 1 278 ? -1.139 12.515 19.599 1.00 48.78 278 ILE A CA 1
ATOM 2261 C C . ILE A 1 278 ? -0.493 11.131 19.524 1.00 48.78 278 ILE A C 1
ATOM 2263 O O . ILE A 1 278 ? -0.272 10.524 20.573 1.00 48.78 278 ILE A O 1
ATOM 2267 N N . LEU A 1 279 ? -0.257 10.613 18.318 1.00 51.75 279 LEU A N 1
ATOM 2268 C CA . LEU A 1 279 ? 0.369 9.307 18.113 1.00 51.75 279 LEU A CA 1
ATOM 2269 C C . LEU A 1 279 ? 1.895 9.467 18.207 1.00 51.75 279 LEU A C 1
ATOM 2271 O O . LEU A 1 279 ? 2.439 10.468 17.743 1.00 51.75 279 LEU A O 1
ATOM 2275 N N . ASN A 1 280 ? 2.555 8.527 18.878 1.00 44.19 280 ASN A N 1
ATOM 2276 C CA . ASN A 1 280 ? 4.009 8.310 18.885 1.00 44.19 280 ASN A CA 1
ATOM 2277 C C . ASN A 1 280 ? 4.236 6.803 18.854 1.00 44.19 280 ASN A C 1
ATOM 2279 O O . ASN A 1 280 ? 3.646 6.157 19.746 1.00 44.19 280 ASN A O 1
#

pLDDT: mean 81.35, std 12.2, range [40.75, 97.5]

Foldseek 3Di:
DCPDDDPVNVVVVVVVVVVVVLVVVQVCCQFFWHWDAACDCPVPPNADHGDIDTGGCQAAFGKDDQFPAFDPPDQAADPPPRDGRTDVPPGDDTDTGHHPHDDDAFDWDKAFDPQQFKWQPPPVTRPPRPQLQQLVQLLVVVCVVPVPDALVPDDPVVNVVSSVRSNVRSVVVCVVVCVPRNDIDGDDRSNGDMDIDTHHDDPPWDWDADPNFIDTNNHTDDDDDDDDDKDWAADDPAALVNCPDPVNPVVCVVVVPDPCQSVCLVVDDHPSVVRRTTID

Nearest PDB structures (foldseek):
  8j7a-assembly1_K  TM=6.012E-01  e=4.619E+00  Arabidopsis thaliana

InterPro domains:
  IPR000223 Peptidase S26A, signal peptidase I [PTHR43390] (12-225)
  IPR019533 Peptidase S26 [PF10502] (12-230)
  IPR036286 LexA/Signal peptidase-like superfamily [SSF51306] (30-235)

Radius of gyration: 23.97 Å; Cα contacts (8 Å, |Δi|>4): 359; chains: 1; bounding box: 63×47×71 Å